Protein AF-A0A519WYL2-F1 (afdb_monomer)

Nearest PDB structures (foldseek):
  3c7o-assembly1_A  TM=7.245E-01  e=7.487E-06  Bacillus subtilis
  1ux7-assembly1_A  TM=5.506E-01  e=1.715E-03  Paenibacillus polymyxa
  7ay3-assembly1_A  TM=5.331E-01  e=1.415E-02  uncultured bacterium
  2dck-assembly1_A  TM=5.079E-01  e=1.342E-02  Bacillus sp. 41M-1
  6kjl-assembly1_A  TM=4.991E-01  e=1.842E-02  Bacillus sp. 41M-1

Foldseek 3Di:
DCVQLVCQQCWAAPPVHNDTGHHNVVDDSVRSVVVVVVVVCVVQQHPVPPPDDPDDDDDDDPDDDPPNQKDKDKDKDWDRADDVGDIDIDMDIDIDGHLKDFQVNQDDKFQWDWDDDPNQIWTFHHQFKMKTKDFFDFQAQFFWKAWDKDAWDDWWKKKWKAWADPPHDTFWIDSHDHGTTTGHHDHPRGTIIIMIMIGIPDRDDPITMITTMMGGHGD

Radius of gyration: 30.4 Å; Cα contacts (8 Å, |Δi|>4): 418; chains: 1; bounding box: 67×38×80 Å

Sequence (219 aa):
MEYIAGKVIKGSSGVWGEVPMPAHPTMKESEAKHIAEWILSLSAGGNSTPTLPAVGKITTPTETKATAPVLNIKATYTDIGGAGLKPLSDTYVANLRSSVIDARDLKDLSGFARKDNKGDISLIFPEKEGWIKLKSIDLTGIAAIGTSIQKSGDINYTFEIRIDSENGTQIGKADKVSGRIDISPVTDGKFHDVFIKVKADQPASKERHALKTLIFLSN

Structure (mmCIF, N/CA/C/O backbone):
data_AF-A0A519WYL2-F1
#
_entry.id   AF-A0A519WYL2-F1
#
loop_
_atom_site.group_PDB
_atom_site.id
_atom_site.type_symbol
_atom_site.label_atom_id
_atom_site.label_alt_id
_atom_site.label_comp_id
_atom_site.label_asym_id
_atom_site.label_entity_id
_atom_site.label_seq_id
_atom_site.pdbx_PDB_ins_code
_atom_site.Cartn_x
_atom_site.Cartn_y
_atom_site.Cartn_z
_atom_site.occupancy
_atom_site.B_iso_or_equiv
_atom_site.auth_seq_id
_atom_site.auth_comp_id
_atom_site.auth_asym_id
_atom_site.auth_atom_id
_atom_site.pdbx_PDB_model_num
ATOM 1 N N . MET A 1 1 ? 40.498 4.500 -36.453 1.00 69.88 1 MET A N 1
ATOM 2 C CA . MET A 1 1 ? 40.746 5.851 -35.904 1.00 69.88 1 MET A CA 1
ATOM 3 C C . MET A 1 1 ? 41.652 6.687 -36.800 1.00 69.88 1 MET A C 1
ATOM 5 O O . MET A 1 1 ? 41.250 7.797 -37.126 1.00 69.88 1 MET A O 1
ATOM 9 N N . GLU A 1 2 ? 42.782 6.151 -37.295 1.00 79.31 2 GLU A N 1
ATOM 10 C CA . GLU A 1 2 ? 43.654 6.829 -38.284 1.00 79.31 2 GLU A CA 1
ATOM 11 C C . GLU A 1 2 ? 42.908 7.430 -39.481 1.00 79.31 2 GLU A C 1
ATOM 13 O O . GLU A 1 2 ? 43.209 8.543 -39.897 1.00 79.31 2 GLU A O 1
ATOM 18 N N . TYR A 1 3 ? 41.943 6.697 -40.049 1.00 83.19 3 TYR A N 1
ATOM 19 C CA . TYR A 1 3 ? 41.277 7.112 -41.284 1.00 83.19 3 TYR A CA 1
ATOM 20 C C . TYR A 1 3 ? 40.489 8.420 -41.118 1.00 83.19 3 TYR A C 1
ATOM 22 O O . TYR A 1 3 ? 40.694 9.358 -41.884 1.00 83.19 3 TYR A O 1
ATOM 30 N N . ILE A 1 4 ? 39.627 8.511 -40.098 1.00 83.62 4 ILE A N 1
ATOM 31 C CA . ILE A 1 4 ? 38.801 9.705 -39.857 1.00 83.62 4 ILE A CA 1
ATOM 32 C C . ILE A 1 4 ? 39.673 10.866 -39.367 1.00 83.62 4 ILE A C 1
ATOM 34 O O . ILE A 1 4 ? 39.575 11.962 -39.910 1.00 83.62 4 ILE A O 1
ATOM 38 N N . ALA A 1 5 ? 40.589 10.619 -38.424 1.00 86.69 5 ALA A N 1
ATOM 39 C CA . ALA A 1 5 ? 41.517 11.644 -37.941 1.00 86.69 5 ALA A CA 1
ATOM 40 C C . ALA A 1 5 ? 42.385 12.212 -39.082 1.00 86.69 5 ALA A C 1
ATOM 42 O O . ALA A 1 5 ? 42.541 13.424 -39.216 1.00 86.69 5 ALA A O 1
ATOM 43 N N . GLY A 1 6 ? 42.872 11.350 -39.980 1.00 87.00 6 GLY A N 1
ATOM 44 C CA . GLY A 1 6 ? 43.617 11.759 -41.168 1.00 87.00 6 GLY A CA 1
ATOM 45 C C . GLY A 1 6 ? 42.787 12.591 -42.150 1.00 87.00 6 GLY A C 1
ATOM 46 O O . GLY A 1 6 ? 43.326 13.508 -42.768 1.00 87.00 6 GLY A O 1
ATOM 47 N N . LYS A 1 7 ? 41.480 12.319 -42.277 1.00 86.06 7 LYS A N 1
ATOM 48 C CA . LYS A 1 7 ? 40.547 13.113 -43.098 1.00 86.06 7 LYS A CA 1
ATOM 49 C C . LYS A 1 7 ? 40.237 14.481 -42.486 1.00 86.06 7 LYS A C 1
ATOM 51 O O . LYS A 1 7 ? 40.048 15.428 -43.240 1.00 86.06 7 LYS A O 1
ATOM 56 N N . VAL A 1 8 ? 40.234 14.605 -41.158 1.00 85.44 8 VAL A N 1
ATOM 57 C CA . VAL A 1 8 ? 40.109 15.900 -40.461 1.00 85.44 8 VAL A CA 1
ATOM 58 C C . VAL A 1 8 ? 41.329 16.782 -40.731 1.00 85.44 8 VAL A C 1
ATOM 60 O O . VAL A 1 8 ? 41.190 17.939 -41.116 1.00 85.44 8 VAL A O 1
ATOM 63 N N . ILE A 1 9 ? 42.534 16.219 -40.628 1.00 89.00 9 ILE A N 1
ATOM 64 C CA . ILE A 1 9 ? 43.780 16.979 -40.812 1.00 89.00 9 ILE A CA 1
ATOM 65 C C . ILE A 1 9 ? 43.994 17.359 -42.281 1.00 89.00 9 ILE A C 1
ATOM 67 O O . ILE A 1 9 ? 44.334 18.500 -42.585 1.00 89.00 9 ILE A O 1
ATOM 71 N N . LYS A 1 10 ? 43.790 16.414 -43.207 1.00 88.88 10 LYS A N 1
ATOM 72 C CA . LYS A 1 10 ? 44.073 16.610 -44.642 1.00 88.88 10 LYS A CA 1
ATOM 73 C C . LYS A 1 10 ? 42.906 17.216 -45.425 1.00 88.88 10 LYS A C 1
ATOM 75 O O . LYS A 1 10 ? 43.074 17.531 -46.600 1.00 88.88 10 LYS A O 1
ATOM 80 N N . GLY A 1 11 ? 41.746 17.376 -44.791 1.00 84.00 11 GLY A N 1
ATOM 81 C CA . GLY A 1 11 ? 40.507 17.749 -45.460 1.00 84.00 11 GLY A CA 1
ATOM 82 C C . GLY A 1 11 ? 39.923 16.590 -46.270 1.00 84.00 11 GLY A C 1
ATOM 83 O O . GLY A 1 11 ? 40.553 15.547 -46.498 1.00 84.00 11 GLY A O 1
ATOM 84 N N . SER A 1 12 ? 38.675 16.748 -46.703 1.00 82.56 12 SER A N 1
ATOM 85 C CA . SER A 1 12 ? 38.019 15.740 -47.535 1.00 82.56 12 SER A CA 1
ATOM 86 C C . SER A 1 12 ? 36.859 16.317 -48.332 1.00 82.56 12 SER A C 1
ATOM 88 O O . SER A 1 12 ? 36.145 17.192 -47.856 1.00 82.56 12 SER A O 1
ATOM 90 N N . SER A 1 13 ? 36.658 15.786 -49.534 1.00 79.81 13 SER A N 1
ATOM 91 C CA . SER A 1 13 ? 35.514 16.089 -50.393 1.00 79.81 13 SER A CA 1
ATOM 92 C C . SER A 1 13 ? 34.669 14.824 -50.558 1.00 79.81 13 SER A C 1
ATOM 94 O O . SER A 1 13 ? 35.234 13.735 -50.683 1.00 79.81 13 SER A O 1
ATOM 96 N N . GLY A 1 14 ? 33.342 14.944 -50.475 1.00 74.38 14 GLY A N 1
ATOM 97 C CA . GLY A 1 14 ? 32.387 13.840 -50.646 1.00 74.38 14 GLY A CA 1
ATOM 98 C C . GLY A 1 14 ? 32.209 12.893 -49.449 1.00 74.38 14 GLY A C 1
ATOM 99 O O . GLY A 1 14 ? 31.266 12.112 -49.440 1.00 74.38 14 GLY A O 1
ATOM 100 N N . VAL A 1 15 ? 33.070 12.954 -48.424 1.00 73.81 15 VAL A N 1
ATOM 101 C CA . VAL A 1 15 ? 32.966 12.087 -47.225 1.00 73.81 15 VAL A CA 1
ATOM 102 C C . VAL A 1 15 ? 31.959 12.629 -46.201 1.00 73.81 15 VAL A C 1
ATOM 104 O O . VAL A 1 15 ? 31.292 11.848 -45.532 1.00 73.81 15 VAL A O 1
ATOM 107 N N . TRP A 1 16 ? 31.824 13.955 -46.098 1.00 69.12 16 TRP A N 1
ATOM 108 C CA . TRP A 1 16 ? 30.925 14.634 -45.147 1.00 69.12 16 TRP A CA 1
ATOM 109 C C . TRP A 1 16 ? 29.687 15.252 -45.816 1.00 69.12 16 TRP A C 1
ATOM 111 O O . TRP A 1 16 ? 28.950 15.999 -45.179 1.00 69.12 16 TRP A O 1
ATOM 121 N N . GLY A 1 17 ? 29.468 14.956 -47.100 1.00 73.62 17 GLY A N 1
ATOM 122 C CA . GLY A 1 17 ? 28.443 15.573 -47.943 1.00 73.62 17 GLY A CA 1
ATOM 123 C C . GLY A 1 17 ? 29.038 16.279 -49.164 1.00 73.62 17 GLY A C 1
ATOM 124 O O . GLY A 1 17 ? 30.236 16.178 -49.438 1.00 73.62 17 GLY A O 1
ATOM 125 N N . GLU A 1 18 ? 28.184 16.982 -49.910 1.00 79.75 18 GLU A N 1
AT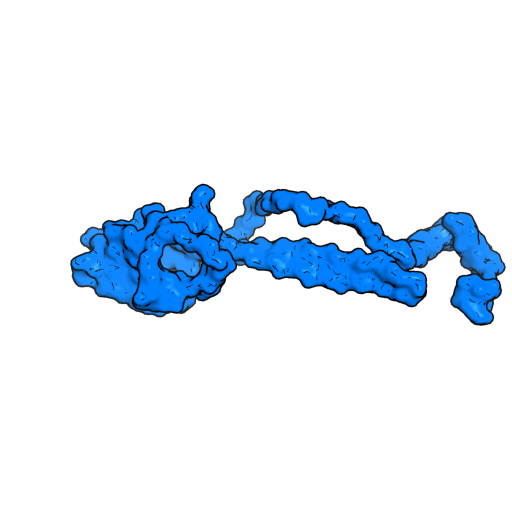OM 126 C CA . GLU A 1 18 ? 28.573 17.716 -51.126 1.00 79.75 18 GLU A CA 1
ATOM 127 C C . GLU A 1 18 ? 29.514 18.891 -50.838 1.00 79.75 18 GLU A C 1
ATOM 129 O O . GLU A 1 18 ? 30.344 19.244 -51.675 1.00 79.75 18 GLU A O 1
ATOM 134 N N . VAL A 1 19 ? 29.418 19.480 -49.643 1.00 81.00 19 VAL A N 1
ATOM 135 C CA . VAL A 1 19 ? 30.297 20.573 -49.223 1.00 81.00 19 VAL A CA 1
ATOM 136 C C . VAL A 1 19 ? 31.624 19.987 -48.723 1.00 81.00 19 VAL A C 1
ATOM 138 O O . VAL A 1 19 ? 31.627 19.232 -47.747 1.00 81.00 19 VAL A O 1
ATOM 141 N N . PRO A 1 20 ? 32.766 20.314 -49.356 1.00 85.25 20 PRO A N 1
ATOM 142 C CA . PRO A 1 20 ? 34.061 19.801 -48.934 1.00 85.25 20 PRO A CA 1
ATOM 143 C C . PRO A 1 20 ? 34.480 20.399 -47.588 1.00 85.25 20 PRO A C 1
ATOM 145 O O . PRO A 1 20 ? 34.348 21.600 -47.353 1.00 85.25 20 PRO A O 1
ATOM 148 N N . MET A 1 21 ? 35.046 19.560 -46.722 1.00 84.25 21 MET A N 1
ATOM 149 C CA . MET A 1 21 ? 35.654 19.987 -45.465 1.00 84.25 21 MET A CA 1
ATOM 150 C C . MET A 1 21 ? 37.108 20.431 -45.722 1.00 84.25 21 MET A C 1
ATOM 152 O O . MET A 1 21 ? 37.900 19.610 -46.209 1.00 84.25 21 MET A O 1
ATOM 156 N N . PRO A 1 22 ? 37.483 21.686 -45.401 1.00 86.19 22 PRO A N 1
ATOM 157 C CA . PRO A 1 22 ? 38.854 22.177 -45.534 1.00 86.19 22 PRO A CA 1
ATOM 158 C C . PRO A 1 22 ? 39.858 21.393 -44.679 1.00 86.19 22 PRO A C 1
ATOM 160 O O . PRO A 1 22 ? 39.501 20.761 -43.687 1.00 86.19 22 PRO A O 1
ATOM 163 N N . ALA A 1 23 ? 41.133 21.445 -45.061 1.00 89.25 23 ALA A N 1
ATOM 164 C CA . ALA A 1 23 ? 42.209 20.841 -44.283 1.00 89.25 23 ALA A CA 1
ATOM 165 C C . ALA A 1 23 ? 42.497 21.643 -43.004 1.00 89.25 23 ALA A C 1
ATOM 167 O O . ALA A 1 23 ? 42.555 22.873 -43.036 1.00 89.25 23 ALA A O 1
ATOM 168 N N . HIS A 1 24 ? 42.766 20.936 -41.904 1.00 86.75 24 HIS A N 1
ATOM 169 C CA . HIS A 1 24 ? 43.182 21.505 -40.621 1.00 86.75 24 HIS A CA 1
ATOM 170 C C . HIS A 1 24 ? 44.632 21.096 -40.285 1.00 86.75 24 HIS A C 1
ATOM 172 O O . HIS A 1 24 ? 44.856 20.304 -39.369 1.00 86.75 24 HIS A O 1
ATOM 178 N N . PRO A 1 25 ? 45.646 21.619 -41.006 1.00 85.19 25 PRO A N 1
ATOM 179 C CA . PRO A 1 25 ? 47.037 21.174 -40.873 1.00 85.19 25 PRO A CA 1
ATOM 180 C C . PRO A 1 25 ? 47.701 21.581 -39.549 1.00 85.19 25 PRO A C 1
ATOM 182 O O . PRO A 1 25 ? 48.739 21.034 -39.194 1.00 85.19 25 PRO A O 1
ATOM 185 N N . THR A 1 26 ? 47.127 22.546 -38.824 1.00 88.81 26 THR A N 1
ATOM 186 C CA . THR A 1 26 ? 47.634 23.026 -37.528 1.00 88.81 26 THR A CA 1
ATOM 187 C C . THR A 1 26 ? 47.131 22.206 -36.338 1.00 88.81 26 THR A C 1
ATOM 189 O O . THR A 1 26 ? 47.608 22.409 -35.223 1.00 88.81 26 THR A O 1
ATOM 192 N N . MET A 1 27 ? 46.180 21.291 -36.554 1.00 86.50 27 MET A N 1
ATOM 193 C CA . MET A 1 27 ? 45.620 20.439 -35.506 1.00 86.50 27 MET A CA 1
ATOM 194 C C . MET A 1 27 ? 46.539 19.248 -35.233 1.00 86.50 27 MET A C 1
ATOM 196 O O . MET A 1 27 ? 47.032 18.603 -36.162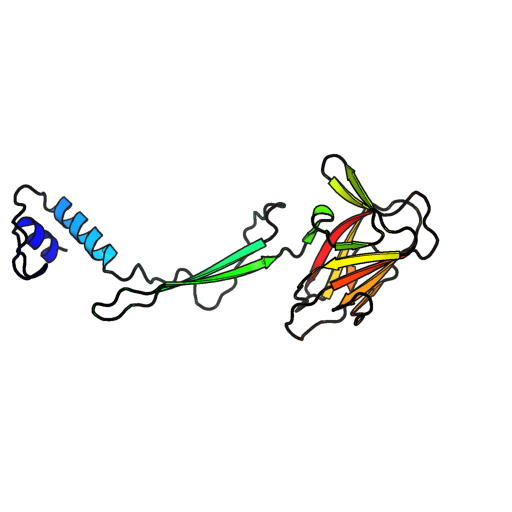 1.00 86.50 27 MET A O 1
ATOM 200 N N . LYS A 1 28 ? 46.751 18.922 -33.955 1.00 91.38 28 LYS A N 1
ATOM 201 C CA . LYS A 1 28 ? 47.554 17.753 -33.587 1.00 91.38 28 LYS A CA 1
ATOM 202 C C . LYS A 1 28 ? 46.776 16.471 -33.856 1.00 91.38 28 LYS A C 1
ATOM 204 O O . LYS A 1 28 ? 45.561 16.404 -33.683 1.00 91.38 28 LYS A O 1
ATOM 209 N N . GLU A 1 29 ? 47.495 15.409 -34.200 1.00 87.25 29 GLU A N 1
ATOM 210 C CA . GLU A 1 29 ? 46.881 14.112 -34.493 1.00 87.25 29 GLU A CA 1
ATOM 211 C C . GLU A 1 29 ? 46.076 13.546 -33.314 1.00 87.25 29 GLU A C 1
ATOM 213 O O . GLU A 1 29 ? 45.007 12.972 -33.509 1.00 87.25 29 GLU A O 1
ATOM 218 N N . SER A 1 30 ? 46.544 13.763 -32.083 1.00 88.12 30 SER A N 1
ATOM 219 C CA . SER A 1 30 ? 45.836 13.358 -30.865 1.00 88.12 30 SER A CA 1
ATOM 220 C C . SER A 1 30 ? 44.503 14.088 -30.671 1.00 88.12 30 SER A C 1
ATOM 222 O O . SER A 1 30 ? 43.543 13.494 -30.190 1.00 88.12 30 SER A O 1
ATOM 224 N N . GLU A 1 31 ? 44.412 15.359 -31.062 1.00 86.69 31 GLU A N 1
ATOM 225 C CA . GLU A 1 31 ? 43.179 16.152 -30.984 1.00 86.69 31 GLU A CA 1
ATOM 226 C C . GLU A 1 31 ? 42.181 15.699 -32.054 1.00 86.69 31 GLU A C 1
ATOM 228 O O . GLU A 1 31 ? 41.010 15.467 -31.756 1.00 86.69 31 GLU A O 1
ATOM 233 N N . ALA A 1 32 ? 42.660 15.467 -33.281 1.00 88.56 32 ALA A N 1
ATOM 234 C CA . ALA A 1 32 ? 41.844 14.920 -34.362 1.00 88.56 32 ALA A CA 1
ATOM 235 C C . ALA A 1 32 ? 41.318 13.509 -34.035 1.00 88.56 32 ALA A C 1
ATOM 237 O O . ALA A 1 32 ? 40.178 13.181 -34.369 1.00 88.56 32 ALA A O 1
ATOM 238 N N . LYS A 1 33 ? 42.123 12.682 -33.349 1.00 87.94 33 LYS A N 1
ATOM 239 C CA . LYS A 1 33 ? 41.700 11.372 -32.836 1.00 87.94 33 LYS A CA 1
ATOM 240 C C . LYS A 1 33 ? 40.590 11.515 -31.790 1.00 87.94 33 LYS A C 1
ATOM 242 O O . LYS A 1 33 ? 39.556 10.889 -31.981 1.00 87.94 33 LYS A O 1
ATOM 247 N N . HIS A 1 34 ? 40.721 12.393 -30.792 1.00 85.62 34 HIS A N 1
ATOM 248 C CA . HIS A 1 34 ? 39.651 12.629 -29.807 1.00 85.62 34 HIS A CA 1
ATOM 249 C C . HIS A 1 34 ? 38.339 13.114 -30.437 1.00 85.62 34 HIS A C 1
ATOM 251 O O . HIS A 1 34 ? 37.261 12.665 -30.053 1.00 85.62 34 HIS A O 1
ATOM 257 N N . ILE A 1 35 ? 38.408 14.007 -31.427 1.00 83.44 35 ILE A N 1
ATOM 258 C CA . ILE A 1 35 ? 37.212 14.465 -32.148 1.00 83.44 35 ILE A CA 1
ATOM 259 C C . ILE A 1 35 ? 36.580 13.301 -32.915 1.00 83.44 35 ILE A C 1
ATOM 261 O O . ILE A 1 35 ? 35.365 13.123 -32.866 1.00 83.44 35 ILE A O 1
ATOM 265 N N . ALA A 1 36 ? 37.387 12.473 -33.583 1.00 84.12 36 ALA A N 1
ATOM 266 C CA . ALA A 1 36 ? 36.892 11.283 -34.267 1.00 84.12 36 ALA A CA 1
ATOM 267 C C . ALA A 1 36 ? 36.273 10.266 -33.290 1.00 84.12 36 ALA A C 1
ATOM 269 O O . ALA A 1 36 ? 35.259 9.664 -33.625 1.00 84.12 36 ALA A O 1
ATOM 270 N N . GLU A 1 37 ? 36.837 10.095 -32.091 1.00 81.75 37 GLU A N 1
ATOM 271 C CA . GLU A 1 37 ? 36.278 9.240 -31.031 1.00 81.75 37 GLU A CA 1
ATOM 272 C C . GLU A 1 37 ? 34.937 9.766 -30.540 1.00 81.75 37 GLU A C 1
ATOM 274 O O . GLU A 1 37 ? 33.989 8.998 -30.412 1.00 81.75 37 GLU A O 1
ATOM 279 N N . TRP A 1 38 ? 34.835 11.075 -30.317 1.00 78.62 38 TRP A N 1
ATOM 280 C CA . TRP A 1 38 ? 33.588 11.711 -29.918 1.00 78.62 38 TRP A CA 1
ATOM 281 C C . TRP A 1 38 ? 32.518 11.604 -31.012 1.00 78.62 38 TRP A C 1
ATOM 283 O O . TRP A 1 38 ? 31.406 11.179 -30.735 1.00 78.62 38 TRP A O 1
ATOM 293 N N . ILE A 1 39 ? 32.845 11.887 -32.276 1.00 75.38 39 ILE A N 1
ATOM 294 C CA . ILE A 1 39 ? 31.896 11.733 -33.394 1.00 75.38 39 ILE A CA 1
ATOM 295 C C . ILE A 1 39 ? 31.447 10.273 -33.529 1.00 75.38 39 ILE A C 1
ATOM 297 O O . ILE A 1 39 ? 30.260 9.996 -33.714 1.00 75.38 39 ILE A O 1
ATOM 301 N N . LEU A 1 40 ? 32.379 9.325 -33.407 1.00 72.62 40 LEU A N 1
ATOM 302 C CA . LEU A 1 40 ? 32.047 7.908 -33.456 1.00 72.62 40 LEU A CA 1
ATOM 303 C C . LEU A 1 40 ? 31.207 7.478 -32.256 1.00 72.62 40 LEU A C 1
ATOM 305 O O . LEU A 1 40 ? 30.317 6.663 -32.456 1.00 72.62 40 LEU A O 1
ATOM 309 N N . SER A 1 41 ? 31.403 8.044 -31.063 1.00 66.88 41 SER A N 1
ATOM 310 C CA . SER A 1 41 ? 30.565 7.751 -29.892 1.00 66.88 41 SER A CA 1
ATOM 311 C C . SER A 1 41 ? 29.143 8.307 -30.010 1.00 66.88 41 SER A C 1
ATOM 313 O O . SER A 1 41 ? 28.231 7.759 -29.399 1.00 66.88 41 SER A O 1
ATOM 315 N N . LEU A 1 42 ? 28.930 9.334 -30.841 1.00 66.00 42 LEU A N 1
ATOM 316 C CA . LEU A 1 42 ? 27.591 9.809 -31.209 1.00 66.00 42 LEU A CA 1
ATOM 317 C C . LEU A 1 42 ? 26.885 8.876 -32.209 1.00 66.00 42 LEU A C 1
ATOM 319 O O . LEU A 1 42 ? 25.659 8.804 -32.210 1.00 66.00 42 LEU A O 1
ATOM 323 N N . SER A 1 43 ? 27.646 8.208 -33.086 1.00 58.81 43 SER A N 1
ATOM 324 C CA . SER A 1 43 ? 27.120 7.326 -34.147 1.00 58.81 43 SER A CA 1
ATOM 325 C C . SER A 1 43 ? 27.057 5.848 -33.763 1.00 58.81 43 SER A C 1
ATOM 327 O O . SER A 1 43 ? 26.224 5.106 -34.280 1.00 58.81 43 SER A O 1
ATOM 329 N N . ALA A 1 44 ? 27.936 5.410 -32.863 1.00 53.59 44 ALA A N 1
ATOM 330 C CA . ALA A 1 44 ? 27.859 4.107 -32.245 1.00 53.59 44 ALA A CA 1
ATOM 331 C C . ALA A 1 44 ? 26.603 4.142 -31.384 1.00 53.59 44 ALA A C 1
ATOM 333 O O . ALA A 1 44 ? 26.602 4.784 -30.335 1.00 53.59 44 ALA A O 1
ATOM 334 N N . GLY A 1 45 ? 25.530 3.508 -31.877 1.00 53.97 45 GLY A N 1
ATOM 335 C CA . GLY A 1 45 ? 24.308 3.253 -31.122 1.00 53.97 45 GLY A CA 1
ATOM 336 C C . GLY A 1 45 ? 24.705 2.898 -29.698 1.00 53.97 45 GLY A C 1
ATOM 337 O O . GLY A 1 45 ? 25.436 1.928 -29.485 1.00 53.97 45 GLY A O 1
ATOM 338 N N . GLY A 1 46 ? 24.379 3.817 -28.784 1.00 52.75 46 GLY A N 1
ATOM 339 C CA . GLY A 1 46 ? 25.104 3.980 -27.531 1.00 52.75 46 GLY A CA 1
ATOM 340 C C . GLY A 1 46 ? 25.293 2.648 -26.838 1.00 52.75 46 GLY A C 1
ATOM 341 O O . GLY A 1 46 ? 24.307 1.935 -26.695 1.00 52.75 46 GLY A O 1
ATOM 342 N N . ASN A 1 47 ? 26.545 2.327 -26.481 1.00 52.66 47 ASN A N 1
ATOM 343 C CA . ASN A 1 47 ? 26.960 1.216 -25.618 1.00 52.66 47 ASN A CA 1
ATOM 344 C C . ASN A 1 47 ? 25.792 0.302 -25.230 1.00 52.66 47 ASN A C 1
ATOM 346 O O . ASN A 1 47 ? 25.273 0.388 -24.118 1.00 52.66 47 ASN A O 1
ATOM 350 N N . SER A 1 48 ? 25.344 -0.545 -26.162 1.00 55.72 48 SER A N 1
ATOM 351 C CA . SER A 1 48 ? 24.172 -1.407 -25.962 1.00 55.72 48 SER A CA 1
ATOM 352 C C . SER A 1 48 ? 24.532 -2.629 -25.124 1.00 55.72 48 SER A C 1
ATOM 354 O O . SER A 1 48 ? 23.936 -3.691 -25.267 1.00 55.72 48 SER A O 1
ATOM 356 N N . THR A 1 49 ? 25.552 -2.496 -24.276 1.00 60.31 49 THR A N 1
ATOM 357 C CA . THR A 1 49 ? 25.885 -3.478 -23.262 1.00 60.31 49 THR A CA 1
ATOM 358 C C . THR A 1 49 ? 24.726 -3.468 -22.275 1.00 60.31 49 THR A C 1
ATOM 360 O O . THR A 1 49 ? 24.529 -2.453 -21.598 1.00 60.31 49 THR A O 1
ATOM 363 N N . PRO A 1 50 ? 23.928 -4.547 -22.193 1.00 63.47 50 PRO A N 1
ATOM 364 C CA . PRO A 1 50 ? 22.829 -4.603 -21.246 1.00 63.47 50 PRO A CA 1
ATOM 365 C C . PRO A 1 50 ? 23.391 -4.377 -19.844 1.00 63.47 50 PRO A C 1
ATOM 367 O O . PRO A 1 50 ? 24.295 -5.092 -19.411 1.00 63.47 50 PRO A O 1
ATOM 370 N N . THR A 1 51 ? 22.889 -3.363 -19.140 1.00 72.69 51 THR A N 1
ATOM 371 C CA . THR A 1 51 ? 23.325 -3.077 -17.764 1.00 72.69 51 THR A CA 1
ATOM 372 C C . THR A 1 51 ? 22.858 -4.163 -16.799 1.00 72.69 51 THR A C 1
ATOM 374 O O . THR A 1 51 ? 23.502 -4.399 -15.779 1.00 72.69 51 THR A O 1
ATOM 377 N N . LEU A 1 52 ? 21.757 -4.841 -17.138 1.00 74.06 52 LEU A N 1
ATOM 378 C CA . LEU A 1 52 ? 21.185 -5.977 -16.426 1.00 74.06 52 LEU A CA 1
ATOM 379 C C . LEU A 1 52 ? 20.597 -6.995 -17.426 1.00 74.06 52 LEU A C 1
ATOM 381 O O . LEU A 1 52 ? 20.183 -6.605 -18.522 1.00 74.06 52 LEU A O 1
ATOM 385 N N . PRO A 1 53 ? 20.541 -8.293 -17.069 1.00 78.94 53 PRO A N 1
ATOM 386 C CA . PRO A 1 53 ? 19.844 -9.303 -17.863 1.00 78.94 53 PRO A CA 1
ATOM 387 C C . PRO A 1 53 ? 18.330 -9.041 -17.907 1.00 78.94 53 PRO A C 1
ATOM 389 O O . PRO A 1 53 ? 17.764 -8.454 -16.987 1.00 78.94 53 PRO A O 1
ATOM 392 N N . ALA A 1 54 ? 17.659 -9.540 -18.952 1.00 74.31 54 ALA A N 1
ATOM 393 C CA . ALA A 1 54 ? 16.211 -9.377 -19.142 1.00 74.31 54 ALA A CA 1
ATOM 394 C C . ALA A 1 54 ? 15.358 -10.033 -18.036 1.00 74.31 54 ALA A C 1
ATOM 396 O O . ALA A 1 54 ? 14.222 -9.627 -17.804 1.00 74.31 54 ALA A O 1
ATOM 397 N N . VAL A 1 55 ? 15.907 -11.039 -17.349 1.00 77.44 55 VAL A N 1
ATOM 398 C CA . VAL A 1 55 ? 15.297 -11.696 -16.189 1.00 77.44 55 VAL A CA 1
ATOM 399 C C . VAL A 1 55 ? 16.319 -11.713 -15.062 1.00 77.44 55 VAL A C 1
ATOM 401 O O . VAL A 1 55 ? 17.473 -12.093 -15.262 1.00 77.44 55 VAL A O 1
ATOM 404 N N . GLY A 1 56 ? 15.897 -11.317 -13.866 1.00 77.31 56 GLY A N 1
ATOM 405 C CA . GLY A 1 56 ? 16.760 -11.289 -12.696 1.00 77.31 56 GLY A CA 1
ATOM 406 C C . GLY A 1 56 ? 16.004 -10.917 -11.428 1.00 77.31 56 GLY A C 1
ATOM 407 O O . GLY A 1 56 ? 14.811 -10.619 -11.454 1.00 77.31 56 GLY A O 1
ATOM 408 N N . LYS A 1 57 ? 16.716 -10.936 -10.302 1.00 76.81 57 LYS A N 1
ATOM 409 C CA . LYS A 1 57 ? 16.204 -10.503 -9.002 1.00 76.81 57 LYS A CA 1
ATOM 410 C C . LYS A 1 57 ? 16.835 -9.161 -8.652 1.00 76.81 57 LYS A C 1
ATOM 412 O O . LYS A 1 57 ? 18.057 -9.048 -8.632 1.00 76.81 57 LYS A O 1
ATOM 417 N N . ILE A 1 58 ? 16.011 -8.163 -8.352 1.00 73.50 58 ILE A N 1
ATOM 418 C CA . ILE A 1 58 ? 16.477 -6.868 -7.852 1.00 73.50 58 ILE A CA 1
ATOM 419 C C . ILE A 1 58 ? 16.471 -6.939 -6.326 1.00 73.50 58 ILE A C 1
ATOM 421 O O . ILE A 1 58 ? 15.428 -7.155 -5.711 1.00 73.50 58 ILE A O 1
ATOM 425 N N . THR A 1 59 ? 17.639 -6.794 -5.706 1.00 68.44 59 THR A N 1
ATOM 426 C CA . THR A 1 59 ? 17.752 -6.632 -4.254 1.00 68.44 59 THR A CA 1
ATOM 427 C C . THR A 1 59 ? 17.549 -5.166 -3.902 1.00 68.44 59 THR A C 1
ATOM 429 O O . THR A 1 59 ? 18.194 -4.293 -4.483 1.00 68.44 59 THR A O 1
ATOM 432 N N . THR A 1 60 ? 16.657 -4.883 -2.956 1.00 65.38 60 THR A N 1
ATOM 433 C CA . THR A 1 60 ? 16.425 -3.521 -2.469 1.00 65.38 60 THR A CA 1
ATOM 434 C C . THR A 1 60 ? 17.690 -2.970 -1.797 1.00 65.38 60 THR A C 1
ATOM 436 O O . THR A 1 60 ? 18.341 -3.718 -1.062 1.00 65.38 60 THR A O 1
ATOM 439 N N . PRO A 1 61 ? 18.048 -1.690 -1.999 1.00 67.38 61 PRO A N 1
ATOM 440 C CA . PRO A 1 61 ? 19.160 -1.071 -1.281 1.00 67.38 61 PRO A CA 1
ATOM 441 C C . PRO A 1 61 ? 18.933 -1.122 0.236 1.00 67.38 61 PRO A C 1
ATOM 443 O O . PRO A 1 61 ? 17.815 -0.899 0.695 1.00 67.38 61 PRO A O 1
ATOM 446 N N . THR A 1 62 ? 19.986 -1.374 1.017 1.00 59.19 62 THR A N 1
ATOM 447 C CA . THR A 1 62 ? 19.925 -1.427 2.493 1.00 59.19 62 THR A CA 1
ATOM 448 C C . THR A 1 62 ? 19.507 -0.086 3.114 1.00 59.19 62 THR A C 1
ATOM 450 O O . THR A 1 62 ? 18.919 -0.053 4.191 1.00 59.19 62 THR A O 1
ATOM 453 N N . GLU A 1 63 ? 19.764 1.030 2.424 1.00 56.56 63 GLU A N 1
ATOM 454 C CA . GLU A 1 63 ? 19.355 2.373 2.842 1.00 56.56 63 GLU A CA 1
ATOM 455 C C . GLU A 1 63 ? 17.971 2.742 2.294 1.00 56.56 63 GLU A C 1
ATOM 457 O O . GLU A 1 63 ? 17.817 3.568 1.391 1.00 56.56 63 GLU A O 1
ATOM 462 N N . THR A 1 64 ? 16.922 2.153 2.858 1.00 54.41 64 THR A N 1
ATOM 463 C CA . THR A 1 64 ? 15.575 2.705 2.695 1.00 54.41 64 THR A CA 1
ATOM 464 C C . THR A 1 64 ? 15.430 3.895 3.635 1.00 54.41 64 THR A C 1
ATOM 466 O O . THR A 1 64 ? 15.300 3.728 4.849 1.00 54.41 64 THR A O 1
ATOM 469 N N . LYS A 1 65 ? 15.450 5.120 3.096 1.00 56.06 65 LYS A N 1
ATOM 470 C CA . LYS A 1 65 ? 15.025 6.292 3.873 1.00 56.06 65 LYS A CA 1
ATOM 471 C C . LYS A 1 65 ? 13.588 6.042 4.327 1.00 56.06 65 LYS A C 1
ATOM 473 O O . LYS A 1 65 ? 12.729 5.797 3.486 1.00 56.06 65 LYS A O 1
ATOM 478 N N . ALA A 1 66 ? 13.312 6.169 5.625 1.00 53.22 66 ALA A N 1
ATOM 479 C CA . ALA A 1 66 ? 11.955 6.049 6.174 1.00 53.22 66 ALA A CA 1
ATOM 480 C C . ALA A 1 66 ? 10.945 7.005 5.497 1.00 53.22 66 ALA A C 1
ATOM 482 O O . ALA A 1 66 ? 9.742 6.791 5.553 1.00 53.22 66 ALA A O 1
ATOM 483 N N . THR A 1 67 ? 11.445 8.049 4.828 1.00 53.44 67 THR A N 1
ATOM 484 C CA . THR A 1 67 ? 10.681 9.053 4.081 1.00 53.44 67 THR A CA 1
ATOM 485 C C . THR A 1 67 ? 10.520 8.759 2.583 1.00 53.44 67 THR A C 1
ATOM 487 O O . THR A 1 67 ? 9.900 9.558 1.885 1.00 53.44 67 THR A O 1
ATOM 490 N N . ALA A 1 68 ? 11.064 7.651 2.063 1.00 61.88 68 ALA A N 1
ATOM 491 C CA . ALA A 1 68 ? 10.965 7.251 0.656 1.00 61.88 68 ALA A CA 1
ATOM 492 C C . ALA A 1 68 ? 10.144 5.951 0.522 1.00 61.88 68 ALA A C 1
ATOM 494 O O . ALA A 1 68 ? 10.716 4.868 0.405 1.00 61.88 68 ALA A O 1
ATOM 495 N N . PRO A 1 69 ? 8.800 6.032 0.532 1.00 66.12 69 PRO A N 1
ATOM 496 C CA . PRO A 1 69 ? 7.927 4.860 0.584 1.00 66.12 69 PRO A CA 1
ATOM 497 C C . PRO A 1 69 ? 7.794 4.132 -0.759 1.00 66.12 69 PRO A C 1
ATOM 499 O O . PRO A 1 69 ? 6.990 3.210 -0.853 1.00 66.12 69 PRO A O 1
ATOM 502 N N . VAL A 1 70 ? 8.503 4.553 -1.814 1.00 77.69 70 VAL A N 1
ATOM 503 C CA . VAL A 1 70 ? 8.372 3.977 -3.159 1.00 77.69 70 VAL A CA 1
ATOM 504 C C . VAL A 1 70 ? 9.743 3.699 -3.763 1.00 77.69 70 VAL A C 1
ATOM 506 O O . VAL A 1 70 ? 10.564 4.605 -3.904 1.00 77.69 70 VAL A O 1
ATOM 509 N N . LEU A 1 71 ? 9.971 2.447 -4.155 1.00 78.56 71 LEU A N 1
AT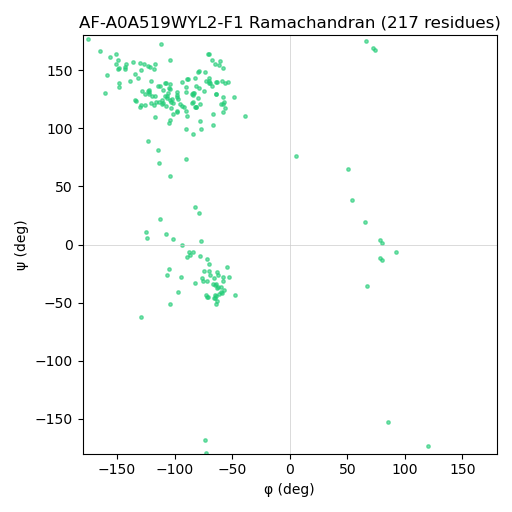OM 510 C CA . LEU A 1 71 ? 11.104 2.027 -4.966 1.00 78.56 71 LEU A CA 1
ATOM 511 C C . LEU A 1 71 ? 10.692 2.036 -6.440 1.00 78.56 71 LEU A C 1
ATOM 513 O O . LEU A 1 71 ? 9.795 1.301 -6.845 1.00 78.56 71 LEU A O 1
ATOM 517 N N . ASN A 1 72 ? 11.373 2.842 -7.247 1.00 83.62 72 ASN A N 1
ATOM 518 C CA . ASN A 1 72 ? 11.124 2.913 -8.683 1.00 83.62 72 ASN A CA 1
ATOM 519 C C . ASN A 1 72 ? 12.096 1.989 -9.417 1.00 83.62 72 ASN A C 1
ATOM 521 O O . ASN A 1 72 ? 13.311 2.173 -9.339 1.00 83.62 72 ASN A O 1
ATOM 525 N N . ILE A 1 73 ? 11.565 1.022 -10.156 1.00 82.69 73 ILE A N 1
ATOM 526 C CA . ILE A 1 73 ? 12.328 0.183 -11.077 1.00 82.69 73 ILE A CA 1
ATOM 527 C C . ILE A 1 73 ? 12.160 0.777 -12.469 1.00 82.69 73 ILE A C 1
ATOM 529 O O . ILE A 1 73 ? 11.057 0.801 -13.007 1.00 82.69 73 ILE A O 1
ATOM 533 N N . LYS A 1 74 ? 13.256 1.267 -13.049 1.00 84.38 74 LYS A N 1
ATOM 534 C CA . LYS A 1 74 ? 13.278 1.877 -14.381 1.00 84.38 74 LYS A CA 1
ATOM 535 C C . LYS A 1 74 ? 13.979 0.948 -15.367 1.00 84.38 74 LYS A C 1
ATOM 537 O O . LYS A 1 74 ? 15.114 0.550 -15.121 1.00 84.38 74 LYS A O 1
ATOM 542 N N . ALA A 1 75 ? 13.326 0.663 -16.487 1.00 83.88 75 ALA A N 1
ATOM 543 C CA . ALA A 1 75 ? 13.902 -0.045 -17.621 1.00 83.88 75 ALA A CA 1
ATOM 544 C C . ALA A 1 75 ? 13.855 0.866 -18.851 1.00 83.88 75 ALA A C 1
ATOM 546 O O . ALA A 1 75 ? 12.802 1.408 -19.177 1.00 83.88 75 ALA A O 1
ATOM 547 N N . THR A 1 76 ? 14.991 1.041 -19.522 1.00 83.75 76 THR A N 1
ATOM 548 C CA . THR A 1 76 ? 15.078 1.773 -20.790 1.00 83.75 76 THR A CA 1
ATOM 549 C C . THR A 1 76 ? 15.544 0.806 -21.865 1.00 83.75 76 THR A C 1
ATOM 551 O O . THR A 1 76 ? 16.554 0.127 -21.686 1.00 83.75 76 THR A O 1
ATOM 554 N N . TYR A 1 77 ? 14.806 0.749 -22.968 1.00 82.31 77 TYR A N 1
ATOM 555 C CA . TYR A 1 77 ? 15.189 0.014 -24.164 1.00 82.31 77 TYR A CA 1
ATOM 556 C C . TYR A 1 77 ? 15.513 1.016 -25.261 1.00 82.31 77 TYR A C 1
ATOM 558 O O . TYR A 1 77 ? 14.747 1.950 -25.471 1.00 82.31 77 TYR A O 1
ATOM 566 N N . THR A 1 78 ? 16.632 0.811 -25.947 1.00 80.56 78 THR A N 1
ATOM 567 C CA . THR A 1 78 ? 17.013 1.575 -27.134 1.00 80.56 78 THR A CA 1
ATOM 568 C C . THR A 1 78 ? 17.155 0.586 -28.274 1.00 80.56 78 THR A C 1
ATOM 570 O O . THR A 1 78 ? 17.923 -0.372 -28.155 1.00 80.56 78 THR A O 1
ATOM 573 N N . ASP A 1 79 ? 16.398 0.783 -29.349 1.00 78.38 79 ASP A N 1
ATOM 574 C CA . ASP A 1 79 ? 16.570 -0.022 -30.551 1.00 78.38 79 ASP A CA 1
ATOM 575 C C . ASP A 1 79 ? 17.897 0.316 -31.249 1.00 78.38 79 ASP A C 1
ATOM 577 O O . ASP A 1 79 ? 18.559 1.311 -30.961 1.00 78.38 79 ASP A O 1
ATOM 581 N N . ILE A 1 80 ? 18.334 -0.553 -32.156 1.00 68.38 80 ILE A N 1
ATOM 582 C CA . ILE A 1 80 ? 19.618 -0.383 -32.852 1.00 68.38 80 ILE A CA 1
ATOM 583 C C . ILE A 1 80 ? 19.509 0.677 -33.974 1.00 68.38 80 ILE A C 1
ATOM 585 O O . ILE A 1 80 ? 20.523 1.120 -34.512 1.00 68.38 80 ILE A O 1
ATOM 589 N N . GLY A 1 81 ? 18.296 1.136 -34.308 1.00 70.44 81 GLY A N 1
ATOM 590 C CA . GLY A 1 81 ? 18.023 1.921 -35.509 1.00 70.44 81 GLY A CA 1
ATOM 591 C C . GLY A 1 81 ? 18.226 1.129 -36.812 1.00 70.44 81 GLY A C 1
ATOM 592 O O . GLY A 1 81 ? 18.652 -0.027 -36.826 1.00 70.44 81 GLY A O 1
ATOM 593 N N . GLY A 1 82 ? 17.896 1.759 -37.940 1.00 72.44 82 GLY A N 1
ATOM 594 C CA . GLY A 1 82 ? 18.174 1.264 -39.296 1.00 72.44 82 GLY A CA 1
ATOM 595 C C . GLY A 1 82 ? 19.216 2.130 -40.009 1.00 72.44 82 GLY A C 1
ATOM 596 O O . GLY A 1 82 ? 19.594 3.188 -39.513 1.00 72.44 82 GLY A O 1
ATOM 597 N N . ALA A 1 83 ? 19.681 1.723 -41.195 1.00 65.88 83 ALA A N 1
ATOM 598 C CA . ALA A 1 83 ? 20.642 2.517 -41.968 1.00 65.88 83 ALA A CA 1
ATOM 599 C C . ALA A 1 83 ? 20.085 3.927 -42.266 1.00 65.88 83 ALA A C 1
ATOM 601 O O . ALA A 1 83 ? 19.096 4.071 -42.980 1.00 65.88 83 ALA A O 1
ATOM 602 N N . GLY A 1 84 ? 20.709 4.963 -41.694 1.00 68.56 84 GLY A N 1
ATOM 603 C CA . GLY A 1 84 ? 20.257 6.358 -41.803 1.00 68.56 84 GLY A CA 1
ATOM 604 C C . GLY A 1 84 ? 19.108 6.752 -40.862 1.00 68.56 84 GLY A C 1
ATOM 605 O O . GLY A 1 84 ? 18.673 7.902 -40.892 1.00 68.56 84 GLY A O 1
ATOM 606 N N . LEU A 1 85 ? 18.635 5.839 -40.010 1.00 70.12 85 LEU A N 1
ATOM 607 C CA . LEU A 1 85 ? 17.590 6.088 -39.018 1.00 70.12 85 LEU A CA 1
ATOM 608 C C . LEU A 1 85 ? 18.204 6.198 -37.621 1.00 70.12 85 LEU A C 1
ATOM 610 O O . LEU A 1 85 ? 19.044 5.390 -37.228 1.00 70.12 85 LEU A O 1
ATOM 614 N N . LYS A 1 86 ? 17.774 7.209 -36.862 1.00 69.81 86 LYS A N 1
ATOM 615 C CA . LYS A 1 86 ? 18.206 7.392 -35.473 1.00 69.81 86 LYS A CA 1
ATOM 616 C C . LYS A 1 86 ? 17.601 6.293 -34.584 1.00 69.81 86 LYS A C 1
ATOM 618 O O . LYS A 1 86 ? 16.421 5.997 -34.769 1.00 69.81 86 LYS A O 1
ATOM 623 N N . PRO A 1 87 ? 18.362 5.754 -33.616 1.00 75.75 87 PRO A N 1
ATOM 624 C CA . PRO A 1 87 ? 17.834 4.878 -32.577 1.00 75.75 87 PRO A CA 1
ATOM 625 C C . PRO A 1 87 ? 16.650 5.499 -3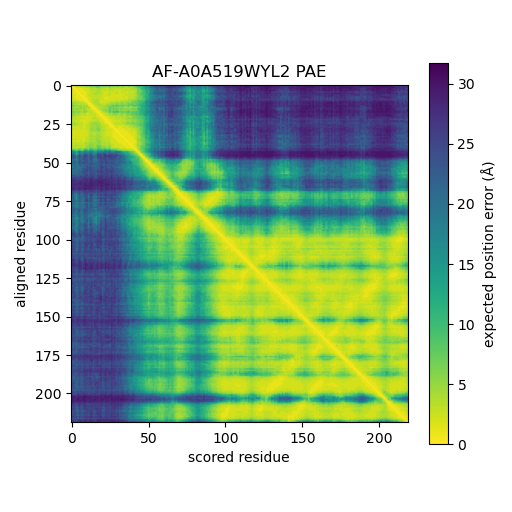1.831 1.00 75.75 87 PRO A C 1
ATOM 627 O O . PRO A 1 87 ? 16.679 6.694 -31.513 1.00 75.75 87 PRO A O 1
ATOM 630 N N . LEU A 1 88 ? 15.639 4.691 -31.519 1.00 77.75 88 LEU A N 1
ATOM 631 C CA . LEU A 1 88 ? 14.519 5.075 -30.666 1.00 77.75 88 LEU A CA 1
ATOM 632 C C . LEU A 1 88 ? 14.677 4.449 -29.282 1.00 77.75 88 LEU A C 1
ATOM 634 O O . LEU A 1 88 ? 14.951 3.256 -29.154 1.00 77.75 88 LEU A O 1
ATOM 638 N N . SER A 1 89 ? 14.465 5.255 -28.243 1.00 82.94 89 SER A N 1
ATOM 639 C CA . SER A 1 89 ? 14.448 4.788 -26.860 1.00 82.94 89 SER A CA 1
ATOM 640 C C . SER A 1 89 ? 13.056 4.908 -26.262 1.00 82.94 89 SER A C 1
ATOM 642 O O . SER A 1 89 ? 12.425 5.957 -26.384 1.00 82.94 89 SER A O 1
ATOM 644 N N . ASP A 1 90 ? 12.625 3.877 -25.543 1.00 86.19 90 ASP A N 1
ATOM 645 C CA . ASP A 1 90 ? 11.449 3.925 -24.678 1.00 86.19 90 ASP A CA 1
ATOM 646 C C . ASP A 1 90 ? 11.825 3.550 -23.241 1.00 86.19 90 ASP A C 1
ATOM 648 O O . ASP A 1 90 ? 12.825 2.875 -22.983 1.00 86.19 90 ASP A O 1
ATOM 652 N N . THR A 1 91 ? 11.062 4.053 -22.276 1.00 87.81 91 THR A N 1
ATOM 653 C CA . THR A 1 91 ? 11.329 3.879 -20.851 1.00 87.81 91 THR A CA 1
ATOM 654 C C . THR A 1 91 ? 10.065 3.496 -20.103 1.00 87.81 91 THR A C 1
ATOM 656 O O . THR A 1 91 ? 9.104 4.257 -20.054 1.00 87.81 91 THR A O 1
ATOM 659 N N . TYR A 1 92 ? 10.128 2.370 -19.399 1.00 87.25 92 TYR A N 1
ATOM 660 C CA . TYR A 1 92 ? 9.090 1.925 -18.481 1.00 87.25 92 TYR A CA 1
ATOM 661 C C . TYR A 1 92 ? 9.543 2.074 -17.026 1.00 87.25 92 TYR A C 1
ATOM 663 O O . TYR A 1 92 ? 10.692 1.778 -16.686 1.00 87.25 92 TYR A O 1
ATOM 671 N N . VAL A 1 93 ? 8.637 2.524 -16.154 1.00 87.50 93 VAL A N 1
ATOM 672 C CA . VAL A 1 93 ? 8.885 2.655 -14.713 1.00 87.50 93 VAL A CA 1
ATOM 673 C C . VAL A 1 93 ? 7.816 1.894 -13.939 1.00 87.50 93 VAL A C 1
ATOM 675 O O . VAL A 1 93 ? 6.634 2.215 -14.029 1.00 87.50 93 VAL A O 1
ATOM 678 N N . ALA A 1 94 ? 8.239 0.913 -13.144 1.00 84.12 94 ALA A N 1
ATOM 679 C CA . ALA A 1 94 ? 7.395 0.239 -12.167 1.00 84.12 94 ALA A CA 1
ATOM 680 C C . ALA A 1 94 ? 7.627 0.838 -10.773 1.00 84.12 94 ALA A C 1
ATOM 682 O O . ALA A 1 94 ? 8.761 0.901 -10.298 1.00 84.12 94 ALA A O 1
ATOM 683 N N . ASN A 1 95 ? 6.551 1.254 -10.105 1.00 83.12 95 ASN A N 1
ATOM 684 C CA . ASN A 1 95 ? 6.599 1.863 -8.776 1.00 83.12 95 ASN A CA 1
ATOM 685 C C . ASN A 1 95 ? 6.202 0.825 -7.718 1.00 83.12 95 ASN A C 1
ATOM 687 O O . ASN A 1 95 ? 5.044 0.412 -7.660 1.00 83.12 95 ASN A O 1
ATOM 691 N N . LEU A 1 96 ? 7.137 0.418 -6.865 1.00 80.25 96 LEU A N 1
ATOM 692 C CA . LEU A 1 96 ? 6.892 -0.507 -5.760 1.00 80.25 96 LEU A CA 1
ATOM 693 C C . LEU A 1 96 ? 6.698 0.275 -4.465 1.00 80.25 96 LEU A C 1
ATOM 695 O O . LEU A 1 96 ? 7.629 0.914 -3.983 1.00 80.25 96 LEU A O 1
ATOM 699 N N . ARG A 1 97 ? 5.495 0.228 -3.891 1.00 80.06 97 ARG A N 1
ATOM 700 C CA . ARG A 1 97 ? 5.210 0.865 -2.597 1.00 80.06 97 ARG A CA 1
ATOM 701 C 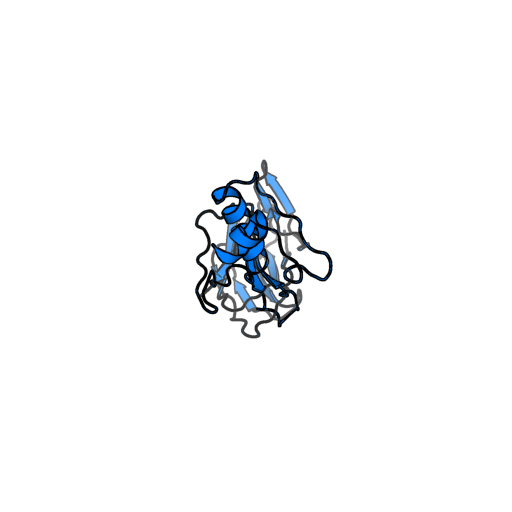C . ARG A 1 97 ? 5.723 0.008 -1.439 1.00 80.06 97 ARG A C 1
ATOM 703 O O . ARG A 1 97 ? 5.743 -1.215 -1.520 1.00 80.06 97 ARG A O 1
ATOM 710 N N . SER A 1 98 ? 6.101 0.675 -0.356 1.00 82.75 98 SER A N 1
ATOM 711 C CA . SER A 1 98 ? 6.478 0.078 0.921 1.00 82.75 98 SER A CA 1
ATOM 712 C C . SER A 1 98 ? 5.352 -0.806 1.456 1.00 82.75 98 SER A C 1
ATOM 714 O O . SER A 1 98 ? 4.180 -0.427 1.412 1.00 82.75 98 SER A O 1
ATOM 716 N N . SER A 1 99 ? 5.715 -1.962 2.014 1.00 85.94 99 SER A N 1
ATOM 717 C CA . SER A 1 99 ? 4.788 -2.816 2.761 1.00 85.94 99 SER A CA 1
ATOM 718 C C . SER A 1 99 ? 4.415 -2.225 4.124 1.00 85.94 99 SER A C 1
ATOM 720 O O . SER A 1 99 ? 3.469 -2.690 4.752 1.00 85.94 99 SER A O 1
ATOM 722 N N . VAL A 1 100 ? 5.130 -1.196 4.583 1.00 88.25 100 VAL A N 1
ATOM 723 C CA . VAL A 1 100 ? 4.850 -0.465 5.821 1.00 88.25 100 VAL A CA 1
ATOM 724 C C . VAL A 1 100 ? 4.207 0.875 5.483 1.00 88.25 100 VAL A C 1
ATOM 726 O O . VAL A 1 100 ? 4.793 1.670 4.746 1.00 88.25 100 VAL A O 1
ATOM 729 N N . ILE A 1 101 ? 3.027 1.124 6.050 1.00 89.38 101 ILE A N 1
ATOM 730 C CA . ILE A 1 101 ? 2.274 2.374 5.927 1.00 89.38 101 ILE A CA 1
ATOM 731 C C . ILE A 1 101 ? 2.171 3.012 7.309 1.00 89.38 101 ILE A C 1
ATOM 733 O O . ILE A 1 101 ? 1.661 2.401 8.252 1.00 89.38 101 ILE A O 1
ATOM 737 N N . ASP A 1 102 ? 2.647 4.246 7.427 1.00 89.94 102 ASP A N 1
ATOM 738 C CA . ASP A 1 102 ? 2.562 5.014 8.662 1.00 89.94 102 ASP A CA 1
ATOM 739 C C . ASP A 1 102 ? 1.166 5.636 8.832 1.00 89.94 102 ASP A C 1
ATOM 741 O O . ASP A 1 102 ? 0.503 6.008 7.859 1.00 89.94 102 ASP A O 1
ATOM 745 N N . ALA A 1 103 ? 0.715 5.784 10.077 1.00 91.31 103 ALA A N 1
ATOM 746 C CA . ALA A 1 103 ? -0.525 6.467 10.429 1.00 91.31 103 ALA A CA 1
ATOM 747 C C . ALA A 1 103 ? -0.624 7.883 9.831 1.00 91.31 103 ALA A C 1
ATOM 749 O O . ALA A 1 103 ? -1.724 8.356 9.534 1.00 91.31 103 ALA A O 1
ATOM 750 N N . ARG A 1 104 ? 0.518 8.540 9.598 1.00 89.44 104 ARG A N 1
ATOM 751 C CA . ARG A 1 104 ? 0.644 9.825 8.893 1.00 89.44 104 ARG A CA 1
ATOM 752 C C . ARG A 1 104 ? 0.068 9.813 7.483 1.00 89.44 104 ARG A C 1
ATOM 754 O O . ARG A 1 104 ? -0.549 10.799 7.068 1.00 89.44 104 ARG A O 1
ATOM 761 N N . ASP A 1 105 ? 0.259 8.712 6.766 1.00 89.00 105 ASP A N 1
ATOM 762 C CA . ASP A 1 105 ? -0.082 8.585 5.349 1.00 89.00 105 ASP A CA 1
ATOM 763 C C . ASP A 1 105 ? -1.523 8.102 5.126 1.00 89.00 105 ASP A C 1
ATOM 765 O O . ASP A 1 105 ? -2.055 8.193 4.017 1.00 89.00 105 ASP A O 1
ATOM 769 N N . LEU A 1 106 ? -2.198 7.660 6.191 1.00 91.56 106 LEU A N 1
ATOM 770 C CA . LEU A 1 106 ? -3.593 7.229 6.168 1.00 91.56 106 LEU A CA 1
ATOM 771 C C . LEU A 1 106 ? -4.534 8.437 6.125 1.00 91.56 106 LEU A C 1
ATOM 773 O O . LEU A 1 106 ? -4.802 9.088 7.139 1.00 91.56 106 LEU A O 1
ATOM 777 N N . LYS A 1 107 ? -5.016 8.762 4.922 1.00 90.50 107 LYS A N 1
ATOM 778 C CA . LYS A 1 107 ? -5.860 9.942 4.656 1.00 90.50 107 LYS A CA 1
ATOM 779 C C . LYS A 1 107 ? -7.353 9.630 4.625 1.00 90.50 107 LYS A C 1
ATOM 781 O O . LYS A 1 107 ? -8.134 10.410 5.155 1.00 90.50 107 LYS A O 1
ATOM 786 N N . ASP A 1 108 ? -7.736 8.511 4.015 1.00 94.56 108 ASP A N 1
ATOM 787 C CA . ASP A 1 108 ? -9.136 8.108 3.895 1.00 94.56 108 ASP A CA 1
ATOM 788 C C . ASP A 1 108 ? -9.519 7.253 5.108 1.00 94.56 108 ASP A C 1
ATOM 790 O O . ASP A 1 108 ? -9.194 6.068 5.181 1.00 94.56 108 ASP A O 1
ATOM 794 N N . LEU A 1 109 ? -10.177 7.868 6.088 1.00 95.31 109 LEU A N 1
ATOM 795 C CA . LEU A 1 109 ? -10.577 7.209 7.329 1.00 95.31 109 LEU A CA 1
ATOM 796 C C . LEU A 1 109 ? -11.867 7.803 7.902 1.00 95.31 109 LEU A C 1
ATOM 798 O O . LEU A 1 109 ? -12.224 8.942 7.608 1.00 95.31 109 LEU A O 1
ATOM 802 N N . SER A 1 110 ? -12.540 7.029 8.751 1.00 95.38 110 SER A N 1
ATOM 803 C CA . SER A 1 110 ? -13.737 7.428 9.493 1.00 95.38 110 SER A CA 1
ATOM 804 C C . SER A 1 110 ? -13.672 6.902 10.924 1.00 95.38 110 SER A C 1
ATOM 806 O O . SER A 1 110 ? -13.210 5.788 11.157 1.00 95.38 110 SER A O 1
ATOM 808 N N . GLY A 1 111 ? -14.112 7.704 11.895 1.00 92.62 111 GLY A N 1
ATOM 809 C CA . GLY A 1 111 ? -14.154 7.337 13.316 1.00 92.62 111 GLY A CA 1
ATOM 810 C C . GLY A 1 111 ? -12.822 7.449 14.074 1.00 92.62 111 GLY A C 1
ATOM 811 O O . GLY A 1 111 ? -12.835 7.461 15.303 1.00 92.62 111 GLY A O 1
ATOM 812 N N . PHE A 1 112 ? -11.684 7.589 13.388 1.00 94.31 112 PHE A N 1
ATOM 813 C CA . PHE A 1 112 ? -10.375 7.778 14.025 1.00 94.31 112 PHE A CA 1
ATOM 814 C C . PHE A 1 112 ? -10.072 9.253 14.291 1.00 94.31 112 PHE A C 1
ATOM 816 O O . PHE A 1 112 ? -10.337 10.113 13.451 1.00 94.31 112 PHE A O 1
ATOM 823 N N . ALA A 1 113 ? -9.434 9.542 15.427 1.00 92.75 113 ALA A N 1
ATOM 824 C CA . ALA A 1 113 ? -8.921 10.877 15.733 1.00 92.75 113 ALA A CA 1
ATOM 825 C C . ALA A 1 113 ? -7.397 10.926 15.563 1.00 92.75 113 ALA A C 1
ATOM 827 O O . ALA A 1 113 ? -6.687 10.015 15.978 1.00 92.75 113 ALA A O 1
ATOM 828 N N . ARG A 1 114 ? -6.870 12.000 14.969 1.00 93.62 114 ARG A N 1
ATOM 829 C CA . ARG A 1 114 ? -5.420 12.191 14.812 1.00 93.62 114 ARG A CA 1
ATOM 830 C C . ARG A 1 114 ? -4.815 12.800 16.073 1.00 93.62 114 ARG A C 1
ATOM 832 O O . ARG A 1 114 ? -5.293 13.823 16.555 1.00 93.62 114 ARG A O 1
ATOM 839 N N . LYS A 1 115 ? -3.733 12.196 16.566 1.00 91.19 115 LYS A N 1
ATOM 840 C CA . LYS A 1 115 ? -2.906 12.720 17.657 1.00 91.19 115 LYS A CA 1
ATOM 841 C C . LYS A 1 115 ? -1.500 12.973 17.139 1.00 91.19 115 LYS A C 1
ATOM 843 O O . LYS A 1 115 ? -0.846 12.035 16.700 1.00 91.19 115 LYS A O 1
ATOM 848 N N . ASP A 1 116 ? -1.051 14.218 17.220 1.00 91.56 116 ASP A N 1
ATOM 849 C CA . ASP A 1 116 ? 0.317 14.619 16.889 1.00 91.56 116 ASP A CA 1
ATOM 850 C C . ASP A 1 116 ? 1.112 14.822 18.182 1.00 91.56 116 ASP A C 1
ATOM 852 O O . ASP A 1 116 ? 0.696 15.577 19.065 1.00 91.56 116 ASP A O 1
ATOM 856 N N . ASN A 1 117 ? 2.243 14.132 18.309 1.00 86.38 117 ASN A N 1
ATOM 857 C CA . ASN A 1 117 ? 3.198 14.359 19.381 1.00 86.38 117 ASN A CA 1
ATOM 858 C C . ASN A 1 117 ? 4.579 14.686 18.803 1.00 86.38 117 ASN A C 1
ATOM 860 O O . ASN A 1 117 ? 5.400 13.796 18.586 1.00 86.38 117 ASN A O 1
ATOM 864 N N . LYS A 1 118 ? 4.836 15.976 18.552 1.00 84.69 118 LYS A N 1
ATOM 865 C CA . LYS A 1 118 ? 6.103 16.485 17.987 1.00 84.69 118 LYS A CA 1
ATOM 866 C C . LYS A 1 118 ? 6.495 15.787 16.674 1.00 84.69 118 LYS A C 1
ATOM 868 O O . LYS A 1 118 ? 7.671 15.521 16.437 1.00 84.69 118 LYS A O 1
ATOM 873 N N . GLY A 1 119 ? 5.514 15.482 15.827 1.00 78.56 119 GLY A N 1
ATOM 874 C CA . GLY A 1 119 ? 5.714 14.774 14.568 1.00 78.56 119 GLY A CA 1
ATOM 875 C C . GLY A 1 119 ? 5.556 13.254 14.656 1.00 78.56 119 GLY A C 1
ATOM 876 O O . GLY A 1 119 ? 5.539 12.612 13.615 1.00 78.56 119 GLY A O 1
ATOM 877 N N . ASP A 1 120 ? 5.384 12.646 15.829 1.00 84.38 120 ASP A N 1
ATOM 878 C CA . ASP A 1 120 ? 4.895 11.262 15.918 1.00 84.38 120 ASP A CA 1
ATOM 879 C C . ASP A 1 120 ? 3.361 11.290 15.837 1.00 84.38 120 ASP A C 1
ATOM 881 O O . ASP A 1 120 ? 2.680 11.572 16.828 1.00 84.38 120 ASP A O 1
ATOM 885 N N . ILE A 1 121 ? 2.815 11.102 14.630 1.00 90.56 121 ILE A N 1
ATOM 886 C CA . ILE A 1 121 ? 1.363 11.107 14.412 1.00 90.56 121 ILE A CA 1
ATOM 887 C C . ILE A 1 121 ? 0.841 9.685 14.580 1.00 90.56 121 ILE A C 1
ATOM 889 O O . ILE A 1 121 ? 1.335 8.745 13.971 1.00 90.56 121 ILE A O 1
ATOM 893 N N . SER A 1 122 ? -0.222 9.552 15.362 1.00 93.25 122 SER A N 1
ATOM 894 C CA . SER A 1 122 ? -0.945 8.299 15.563 1.00 93.25 122 SER A CA 1
ATOM 895 C C . SER A 1 122 ? -2.446 8.504 15.371 1.00 93.25 122 SER A C 1
ATOM 897 O O . SER A 1 122 ? -2.963 9.619 15.507 1.00 93.25 122 SER A O 1
ATOM 899 N N . LEU A 1 123 ? -3.158 7.426 15.040 1.00 94.44 123 LEU A N 1
ATOM 900 C CA . LEU A 1 123 ? -4.614 7.434 14.902 1.00 94.44 123 LEU A CA 1
ATOM 901 C C . LEU A 1 123 ? -5.260 6.778 16.115 1.00 94.44 123 LEU A C 1
ATOM 903 O O . LEU A 1 123 ? -5.215 5.560 16.264 1.00 94.44 123 LEU A O 1
ATOM 907 N N . ILE A 1 124 ? -5.881 7.582 16.971 1.00 94.31 124 ILE A N 1
ATOM 908 C CA . ILE A 1 124 ? -6.690 7.112 18.093 1.00 94.31 124 ILE A CA 1
ATOM 909 C C . ILE A 1 124 ? -7.890 6.345 17.536 1.00 94.31 124 ILE A C 1
ATOM 911 O O . ILE A 1 124 ? -8.604 6.842 16.661 1.00 94.31 124 ILE A O 1
ATOM 915 N N . PHE A 1 125 ? -8.096 5.143 18.061 1.00 94.06 125 PHE A N 1
ATOM 916 C CA . PHE A 1 125 ? -9.160 4.229 17.665 1.00 94.06 125 PHE A CA 1
ATOM 917 C C . PHE A 1 125 ? -10.556 4.826 17.909 1.00 94.06 125 PHE A C 1
ATOM 919 O O . PHE A 1 125 ? -10.712 5.697 18.769 1.00 94.06 125 PHE A O 1
ATOM 926 N N . PRO A 1 126 ? -11.584 4.384 17.167 1.00 92.94 126 PRO A N 1
ATOM 927 C CA . PRO A 1 126 ? -12.947 4.902 17.285 1.00 92.94 126 PRO A CA 1
ATOM 928 C C . PRO A 1 126 ? -13.615 4.555 18.619 1.00 92.94 126 PRO A C 1
ATOM 930 O O . PRO A 1 126 ? -13.241 3.597 19.280 1.00 92.94 126 PRO A O 1
ATOM 933 N N . GLU A 1 127 ? -14.645 5.314 19.008 1.00 91.56 127 GLU A N 1
ATOM 934 C CA . GLU A 1 127 ? -15.398 5.030 20.245 1.00 91.56 127 GLU A CA 1
ATOM 935 C C . GLU A 1 127 ? -16.371 3.852 20.117 1.00 91.56 127 GLU A C 1
ATOM 937 O O . GLU A 1 127 ? -16.675 3.183 21.103 1.00 91.56 127 GLU A O 1
ATOM 942 N N . LYS A 1 128 ? -16.876 3.627 18.899 1.00 91.06 128 LYS A N 1
ATOM 943 C CA . LYS A 1 128 ? -17.818 2.552 18.558 1.00 91.06 128 LYS A CA 1
ATOM 944 C C . LYS A 1 128 ? -17.317 1.766 17.359 1.00 91.06 128 LYS A C 1
ATOM 946 O O . LYS A 1 128 ? -17.022 0.584 17.467 1.00 91.06 128 LYS A O 1
ATOM 951 N N . GLU A 1 129 ? -17.197 2.437 16.221 1.00 93.12 129 GLU A N 1
ATOM 952 C CA . GLU A 1 129 ? -16.714 1.850 14.980 1.00 93.12 129 GLU A CA 1
ATOM 953 C C . GLU A 1 129 ? -16.030 2.902 14.113 1.00 93.12 129 GLU A C 1
ATOM 955 O O . GLU A 1 129 ? -16.281 4.103 14.235 1.00 93.12 129 GLU A O 1
ATOM 960 N N . GLY A 1 130 ? -15.141 2.438 13.249 1.00 94.56 130 GLY A N 1
ATOM 961 C CA . GLY A 1 130 ? -14.407 3.264 12.312 1.00 94.56 130 GLY A CA 1
ATOM 962 C C . GLY A 1 130 ? -13.767 2.405 11.239 1.00 94.56 130 GLY A C 1
ATOM 963 O O . GLY A 1 130 ? -13.695 1.181 11.359 1.00 94.56 130 GLY A O 1
ATOM 964 N N . TRP A 1 131 ? -13.300 3.043 10.177 1.00 95.94 131 TRP A N 1
ATOM 965 C CA . TRP A 1 131 ? -12.629 2.359 9.082 1.00 95.94 131 TRP A CA 1
ATOM 966 C C . TRP A 1 131 ? -11.468 3.177 8.532 1.00 95.94 131 TRP A C 1
ATOM 968 O O . TRP A 1 131 ? -11.435 4.400 8.648 1.00 95.94 131 TRP A O 1
ATOM 978 N N . ILE A 1 132 ? -10.516 2.480 7.922 1.00 96.44 132 ILE A N 1
ATOM 979 C CA . ILE A 1 132 ? -9.408 3.040 7.149 1.00 96.44 132 ILE A CA 1
ATOM 980 C C . ILE A 1 132 ? -9.499 2.447 5.745 1.00 96.44 132 ILE A C 1
ATOM 982 O O . ILE A 1 132 ? -9.613 1.230 5.600 1.00 96.44 132 ILE A O 1
ATOM 986 N N . LYS A 1 133 ? -9.450 3.298 4.719 1.00 96.06 133 LYS A N 1
ATOM 987 C CA . LYS A 1 133 ? -9.464 2.897 3.313 1.00 96.06 133 LYS A CA 1
ATOM 988 C C . LYS A 1 133 ? -8.072 3.073 2.708 1.00 96.06 133 LYS A C 1
ATOM 990 O O . LYS A 1 133 ? -7.491 4.154 2.755 1.00 96.06 133 LYS A O 1
ATOM 995 N N . LEU A 1 134 ? -7.567 2.018 2.082 1.00 93.69 134 LEU A N 1
ATOM 996 C CA . LEU A 1 134 ? -6.346 2.021 1.284 1.00 93.69 134 LEU A CA 1
ATOM 997 C C . LEU A 1 134 ? -6.723 1.821 -0.180 1.00 93.69 134 LEU A C 1
ATOM 999 O O . LEU A 1 134 ? -7.412 0.863 -0.517 1.00 93.69 134 LEU A O 1
ATOM 1003 N N . LYS A 1 135 ? -6.299 2.741 -1.046 1.00 92.56 135 LYS A N 1
ATOM 1004 C CA . LYS A 1 135 ? -6.694 2.744 -2.457 1.00 92.56 135 LYS A CA 1
ATOM 1005 C C . LYS A 1 135 ? -5.735 1.938 -3.318 1.00 92.56 135 LYS A C 1
ATOM 1007 O O . LYS A 1 135 ? -4.522 2.146 -3.230 1.00 92.56 135 LYS A O 1
ATOM 1012 N N . SER A 1 136 ? -6.303 1.133 -4.217 1.00 90.88 136 SER A N 1
ATOM 1013 C CA . SER A 1 136 ? -5.574 0.430 -5.275 1.00 90.88 136 SER A CA 1
ATOM 1014 C C . SER A 1 136 ? -4.361 -0.331 -4.731 1.00 90.88 136 SER A C 1
ATOM 1016 O O . SER A 1 136 ? -3.224 0.036 -5.003 1.00 90.88 136 SER A O 1
ATOM 1018 N N . ILE A 1 137 ? -4.587 -1.346 -3.900 1.00 91.19 137 ILE A N 1
ATOM 1019 C CA . ILE A 1 137 ? -3.572 -2.207 -3.280 1.00 91.19 137 ILE A CA 1
ATOM 1020 C C . ILE A 1 137 ? -3.587 -3.569 -3.973 1.00 91.19 137 ILE A C 1
ATOM 1022 O O . ILE A 1 137 ? -4.646 -4.168 -4.130 1.00 91.19 137 ILE A O 1
ATOM 1026 N N . ASP A 1 138 ? -2.414 -4.054 -4.369 1.00 90.69 138 ASP A N 1
ATOM 1027 C CA . ASP A 1 138 ? -2.239 -5.435 -4.818 1.00 90.69 138 ASP A CA 1
ATOM 1028 C C . ASP A 1 138 ? -2.026 -6.323 -3.585 1.00 90.69 138 ASP A C 1
ATOM 1030 O O . ASP A 1 138 ? -1.137 -6.063 -2.769 1.00 90.69 138 ASP A O 1
ATOM 1034 N N . LEU A 1 139 ? -2.884 -7.329 -3.424 1.00 90.06 139 LEU A N 1
ATOM 1035 C CA . LEU A 1 139 ? -2.852 -8.279 -2.308 1.00 90.06 139 LEU A CA 1
ATOM 1036 C C . LEU A 1 139 ? -2.217 -9.624 -2.693 1.00 90.06 139 LEU A C 1
ATOM 1038 O O . LEU A 1 139 ? -2.173 -10.540 -1.868 1.00 90.06 139 LEU A O 1
ATOM 1042 N N . THR A 1 140 ? -1.700 -9.753 -3.917 1.00 89.62 140 THR A N 1
ATOM 1043 C CA . THR A 1 140 ? -1.063 -10.979 -4.401 1.00 89.62 140 THR A CA 1
ATOM 1044 C C . THR A 1 140 ? 0.134 -11.345 -3.520 1.00 89.62 140 THR A C 1
ATOM 1046 O O . THR A 1 140 ? 1.081 -10.578 -3.362 1.00 89.62 140 THR A O 1
ATOM 1049 N N . GLY A 1 141 ? 0.100 -12.541 -2.925 1.00 87.69 141 GLY A N 1
ATOM 1050 C CA . GLY A 1 141 ? 1.172 -13.037 -2.052 1.00 87.69 141 GLY A CA 1
ATOM 1051 C C . GLY A 1 141 ? 1.180 -12.463 -0.628 1.00 87.69 141 GLY A C 1
ATOM 1052 O O . GLY A 1 141 ? 2.070 -12.810 0.151 1.00 87.69 141 GLY A O 1
ATOM 1053 N N . ILE A 1 142 ? 0.197 -11.632 -0.260 1.00 92.38 142 ILE A N 1
ATOM 1054 C CA . ILE A 1 142 ? 0.019 -11.147 1.112 1.00 92.38 142 ILE A CA 1
ATOM 1055 C C . ILE A 1 142 ? -0.788 -12.162 1.921 1.00 92.38 142 ILE A C 1
ATOM 1057 O O . ILE A 1 142 ? -1.864 -12.596 1.517 1.00 92.38 142 ILE A O 1
ATOM 1061 N N . ALA A 1 143 ? -0.266 -12.512 3.093 1.00 93.31 143 ALA A N 1
ATOM 1062 C CA . ALA A 1 143 ? -0.842 -13.512 3.986 1.00 93.31 143 ALA A CA 1
ATOM 1063 C C . ALA A 1 143 ? -1.498 -12.900 5.226 1.00 93.31 143 ALA A C 1
ATOM 1065 O O . ALA A 1 143 ? -2.390 -13.497 5.827 1.00 93.31 143 ALA A O 1
ATOM 1066 N N . ALA A 1 144 ? -1.037 -11.719 5.641 1.00 93.88 144 ALA A N 1
ATOM 1067 C CA . ALA A 1 144 ? -1.565 -11.038 6.810 1.00 93.88 144 ALA A CA 1
ATOM 1068 C C . ALA A 1 144 ? -1.325 -9.530 6.772 1.00 93.88 144 ALA A C 1
ATOM 1070 O O . ALA A 1 144 ? -0.418 -9.034 6.103 1.00 93.88 144 ALA A O 1
ATOM 1071 N N . ILE A 1 145 ? -2.100 -8.816 7.583 1.00 94.00 145 ILE A N 1
ATOM 1072 C CA . ILE A 1 145 ? -1.858 -7.417 7.923 1.00 94.00 145 ILE A CA 1
ATOM 1073 C C . ILE A 1 145 ? -1.419 -7.354 9.388 1.00 94.00 145 ILE A C 1
ATOM 1075 O O . ILE A 1 145 ? -2.102 -7.826 10.294 1.00 94.00 145 ILE A O 1
ATOM 1079 N N . GLY A 1 146 ? -0.234 -6.805 9.612 1.00 92.62 146 GLY A N 1
ATOM 1080 C CA . GLY A 1 146 ? 0.323 -6.482 10.912 1.00 92.62 146 GLY A CA 1
ATOM 1081 C C . GLY A 1 146 ? -0.055 -5.069 11.347 1.00 92.62 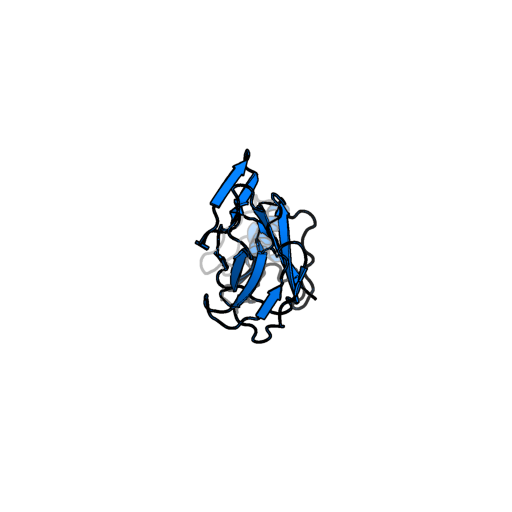146 GLY A C 1
ATOM 1082 O O . GLY A 1 146 ? -0.061 -4.144 10.536 1.00 92.62 146 GLY A O 1
ATOM 1083 N N . THR A 1 147 ? -0.320 -4.883 12.634 1.00 92.81 147 THR A N 1
ATOM 1084 C CA . THR A 1 147 ? -0.573 -3.562 13.227 1.00 92.81 147 THR A CA 1
ATOM 1085 C C . THR A 1 147 ? 0.411 -3.276 14.359 1.00 92.81 147 THR A C 1
ATOM 1087 O O . THR A 1 147 ? 0.618 -4.101 15.256 1.00 92.81 147 THR A O 1
ATOM 1090 N N . SER A 1 148 ? 0.994 -2.075 14.346 1.00 91.75 148 SER A N 1
ATOM 1091 C CA . SER A 1 148 ? 1.722 -1.515 15.487 1.00 91.75 148 SER A CA 1
ATOM 1092 C C . SER A 1 148 ? 0.849 -0.474 16.170 1.00 91.75 148 SER A C 1
ATOM 1094 O O . SER A 1 148 ? 0.415 0.490 15.533 1.00 91.75 148 SER A O 1
ATOM 1096 N N . ILE A 1 149 ? 0.578 -0.668 17.460 1.00 92.62 149 ILE A N 1
ATOM 1097 C CA . ILE A 1 149 ? -0.309 0.201 18.234 1.00 92.62 149 ILE A CA 1
ATOM 1098 C C . ILE A 1 149 ? 0.353 0.655 19.532 1.00 92.62 149 ILE A C 1
ATOM 1100 O O . ILE A 1 149 ? 1.124 -0.077 20.151 1.00 92.62 149 ILE A O 1
ATOM 1104 N N . GLN A 1 150 ? -0.022 1.842 19.991 1.00 91.56 150 GLN A N 1
ATOM 1105 C CA . GLN A 1 150 ? 0.145 2.260 21.372 1.00 91.56 150 GLN A CA 1
ATOM 1106 C C . GLN A 1 150 ? -1.103 1.838 22.153 1.00 91.56 150 GLN A C 1
ATOM 1108 O O . GLN A 1 150 ? -2.188 2.382 21.937 1.00 91.56 150 GLN A O 1
ATOM 1113 N N . LYS A 1 151 ? -0.960 0.854 23.047 1.00 88.81 151 LYS A N 1
ATOM 1114 C CA . LYS A 1 151 ? -2.049 0.434 23.936 1.00 88.81 151 LYS A CA 1
ATOM 1115 C C . LYS A 1 151 ? -2.332 1.515 24.981 1.00 88.81 151 LYS A C 1
ATOM 1117 O O . LYS A 1 151 ? -1.413 2.129 25.516 1.00 88.81 151 LYS A O 1
ATOM 1122 N N . SER A 1 152 ? -3.611 1.738 25.243 1.00 86.56 152 SER A N 1
ATOM 1123 C CA . SER A 1 152 ? -4.139 2.655 26.258 1.00 86.56 152 SER A CA 1
ATOM 1124 C C . SER A 1 152 ? -5.582 2.251 26.558 1.00 86.56 152 SER A C 1
ATOM 1126 O O . SER A 1 152 ? -6.350 2.045 25.613 1.00 86.56 152 SER A O 1
ATOM 1128 N N . GLY A 1 153 ? -5.910 2.103 27.843 1.00 79.69 153 GLY A N 1
ATOM 1129 C CA . GLY A 1 153 ? -7.179 1.548 28.320 1.00 79.69 153 GLY A CA 1
ATOM 1130 C C . GLY A 1 153 ? -7.323 0.030 28.126 1.00 79.69 153 GLY A C 1
ATOM 1131 O O . GLY A 1 153 ? -6.552 -0.591 27.393 1.00 79.69 153 GLY A O 1
ATOM 1132 N N . ASP A 1 154 ? -8.354 -0.540 28.754 1.00 82.25 154 ASP A N 1
ATOM 1133 C CA . ASP A 1 154 ? -8.728 -1.963 28.681 1.00 82.25 154 ASP A CA 1
ATOM 1134 C C . ASP A 1 154 ? -9.952 -2.162 27.773 1.00 82.25 154 ASP A C 1
ATOM 1136 O O . ASP A 1 154 ? -11.017 -2.602 28.203 1.00 82.25 154 ASP A O 1
ATOM 1140 N N . ILE A 1 155 ? -9.829 -1.763 26.506 1.00 84.31 155 ILE A N 1
ATOM 1141 C CA . ILE A 1 155 ? -10.909 -1.886 25.521 1.00 84.31 155 ILE A CA 1
ATOM 1142 C C . ILE A 1 155 ? -10.486 -2.891 24.463 1.00 84.31 155 ILE A C 1
ATOM 1144 O O . ILE A 1 155 ? -9.474 -2.704 23.786 1.00 84.31 155 ILE A O 1
ATOM 1148 N N . ASN A 1 156 ? -11.300 -3.928 24.293 1.00 88.38 156 ASN A N 1
ATOM 1149 C CA . ASN A 1 156 ? -11.137 -4.869 23.200 1.00 88.38 156 ASN A CA 1
ATOM 1150 C C . ASN A 1 156 ? -11.773 -4.314 21.929 1.00 88.38 156 ASN A C 1
ATOM 1152 O O . ASN A 1 156 ? -12.809 -3.641 21.952 1.00 88.38 156 ASN A O 1
ATOM 1156 N N . TYR A 1 157 ? -11.109 -4.593 20.818 1.00 91.69 157 TYR A N 1
ATOM 1157 C CA . TYR A 1 157 ? -11.549 -4.185 19.502 1.00 91.69 157 TYR A CA 1
ATOM 1158 C C . TYR A 1 157 ? -11.486 -5.381 18.559 1.00 91.69 157 TYR A C 1
ATOM 1160 O O . TYR A 1 157 ? -10.537 -6.169 18.585 1.00 91.69 157 TYR A O 1
ATOM 1168 N N . THR A 1 158 ? -12.461 -5.442 17.667 1.00 93.56 158 THR A N 1
ATOM 1169 C CA . THR A 1 158 ? -12.504 -6.371 16.546 1.00 93.56 158 THR A CA 1
ATOM 1170 C C . THR A 1 158 ? -11.997 -5.665 15.287 1.00 93.56 158 THR A C 1
ATOM 1172 O O . THR A 1 158 ? -12.465 -4.575 14.947 1.00 93.56 158 THR A O 1
ATOM 1175 N N . PHE A 1 159 ? -11.044 -6.280 14.586 1.00 94.19 159 PHE A N 1
ATOM 1176 C CA . PHE A 1 159 ? -10.596 -5.880 13.252 1.00 94.19 159 PHE A CA 1
ATOM 1177 C C . PHE A 1 159 ? -11.278 -6.734 12.187 1.00 94.19 159 PHE A C 1
ATOM 1179 O O . PHE A 1 159 ? -11.250 -7.961 12.256 1.00 94.19 159 PHE A O 1
ATOM 1186 N N . GLU A 1 160 ? -11.819 -6.085 11.162 1.00 94.88 160 GLU A N 1
ATOM 1187 C CA . GLU A 1 160 ? -12.305 -6.732 9.943 1.00 94.88 160 GLU A CA 1
ATOM 1188 C C . GLU A 1 160 ? -11.587 -6.135 8.735 1.00 94.88 160 GLU A C 1
ATOM 1190 O O . GLU A 1 160 ? -11.500 -4.917 8.589 1.00 94.88 160 GLU A O 1
ATOM 1195 N N . ILE A 1 161 ? -11.088 -6.993 7.851 1.00 95.50 161 ILE A N 1
ATOM 1196 C CA . ILE A 1 161 ? -10.421 -6.595 6.613 1.00 95.50 161 ILE A CA 1
ATOM 1197 C C . ILE A 1 161 ? -11.332 -6.995 5.459 1.00 95.50 161 ILE A C 1
ATOM 1199 O O . ILE A 1 161 ? -11.677 -8.170 5.304 1.00 95.50 161 ILE A O 1
ATOM 1203 N N . ARG A 1 162 ? -11.734 -6.009 4.660 1.00 95.88 162 ARG A N 1
ATOM 1204 C CA . ARG A 1 162 ? -12.639 -6.149 3.516 1.00 95.88 162 ARG A CA 1
ATOM 1205 C C . ARG A 1 162 ? -12.016 -5.551 2.261 1.00 95.88 162 ARG A C 1
ATOM 1207 O O . ARG A 1 162 ? -11.172 -4.663 2.359 1.00 95.88 162 ARG A O 1
ATOM 1214 N N . ILE A 1 163 ? -12.442 -6.026 1.097 1.00 95.38 163 ILE A N 1
ATOM 1215 C CA . ILE A 1 163 ? -11.984 -5.525 -0.207 1.00 95.38 163 ILE A CA 1
ATOM 1216 C C . ILE A 1 163 ? -13.128 -4.914 -1.020 1.00 95.38 163 ILE A C 1
ATOM 1218 O O . ILE A 1 163 ? -14.298 -5.241 -0.816 1.00 95.38 163 ILE A O 1
ATOM 1222 N N . ASP A 1 164 ? -12.762 -4.011 -1.928 1.00 93.06 164 ASP A N 1
ATOM 1223 C CA . ASP A 1 164 ? -13.570 -3.288 -2.923 1.00 93.06 164 ASP A CA 1
ATOM 1224 C C . ASP A 1 164 ? -14.587 -2.284 -2.366 1.00 93.06 164 ASP A C 1
ATOM 1226 O O . ASP A 1 164 ? -14.795 -1.216 -2.944 1.00 93.06 164 ASP A O 1
ATOM 1230 N N . SER A 1 165 ? -15.208 -2.567 -1.222 1.00 92.75 165 SER A N 1
ATOM 1231 C CA . SER A 1 165 ? -16.151 -1.653 -0.573 1.00 92.75 165 SER A CA 1
ATOM 1232 C C . SER A 1 165 ? -16.176 -1.820 0.945 1.00 92.75 165 SER A C 1
ATOM 1234 O O . SER A 1 165 ? -15.735 -2.833 1.487 1.00 92.75 165 SER A O 1
ATOM 1236 N N . GLU A 1 166 ? -16.745 -0.835 1.646 1.00 90.19 166 GLU A N 1
ATOM 1237 C CA . GLU A 1 166 ? -16.863 -0.862 3.110 1.00 90.19 166 GLU A CA 1
ATOM 1238 C C . GLU A 1 166 ? -17.630 -2.097 3.623 1.00 90.19 166 GLU A C 1
ATOM 1240 O O . GLU A 1 166 ? -17.340 -2.611 4.704 1.00 90.19 166 GLU A O 1
ATOM 1245 N N . ASN A 1 167 ? -18.584 -2.598 2.837 1.00 91.50 167 ASN A N 1
ATOM 1246 C CA . ASN A 1 167 ? -19.349 -3.813 3.125 1.00 91.50 167 ASN A CA 1
ATOM 1247 C C . ASN A 1 167 ? -19.028 -4.941 2.134 1.00 91.50 167 ASN A C 1
ATOM 1249 O O . ASN A 1 167 ? -19.834 -5.850 1.950 1.00 91.50 167 ASN A O 1
ATOM 1253 N N . GLY A 1 168 ? -17.860 -4.876 1.494 1.00 90.81 168 GLY A N 1
ATOM 1254 C CA . GLY A 1 168 ? -17.427 -5.849 0.504 1.00 90.81 168 GLY A CA 1
ATOM 1255 C C . GLY A 1 168 ? -17.006 -7.175 1.124 1.00 90.81 168 GLY A C 1
ATOM 1256 O O . GLY A 1 168 ? -17.231 -7.441 2.314 1.00 90.81 168 GLY A O 1
ATOM 1257 N N . THR A 1 169 ? -16.375 -8.005 0.297 1.00 94.25 169 THR A N 1
ATOM 1258 C CA . THR A 1 169 ? -15.911 -9.339 0.677 1.00 94.25 169 THR A CA 1
ATOM 1259 C C . THR A 1 169 ? -14.951 -9.244 1.854 1.00 94.25 169 THR A C 1
ATOM 1261 O O . THR A 1 169 ? -13.918 -8.580 1.775 1.00 94.25 169 THR A O 1
ATOM 1264 N N . GLN A 1 170 ? -15.296 -9.904 2.958 1.00 95.81 170 GLN A N 1
ATOM 1265 C CA . GLN A 1 170 ? -14.424 -10.003 4.121 1.00 95.81 170 GLN A CA 1
ATOM 1266 C C . GLN A 1 170 ? -13.344 -11.043 3.848 1.00 95.81 170 GLN A C 1
ATOM 1268 O O . GLN A 1 170 ? -13.648 -12.212 3.625 1.00 95.81 170 GLN A O 1
ATOM 1273 N N . ILE A 1 171 ? -12.090 -10.610 3.904 1.00 95.38 171 ILE A N 1
ATOM 1274 C CA . ILE A 1 171 ? -10.925 -11.471 3.705 1.00 95.38 171 ILE A CA 1
ATOM 1275 C C . ILE A 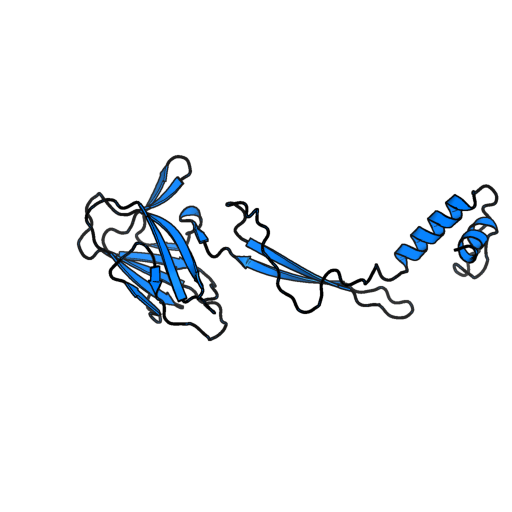1 171 ? -10.211 -11.781 5.018 1.00 95.38 171 ILE A C 1
ATOM 1277 O O . ILE A 1 171 ? -9.525 -12.790 5.094 1.00 95.38 171 ILE A O 1
ATOM 1281 N N . GLY A 1 172 ? -10.395 -10.984 6.070 1.00 93.62 172 GLY A N 1
ATOM 1282 C CA . GLY A 1 172 ? -9.788 -11.242 7.376 1.00 93.62 172 GLY A CA 1
ATOM 1283 C C . GLY A 1 172 ? -10.653 -10.739 8.520 1.00 93.62 172 GLY A C 1
ATOM 1284 O O . GLY A 1 172 ? -11.408 -9.776 8.367 1.00 93.62 172 GLY A O 1
ATOM 1285 N N . LYS A 1 173 ? -10.540 -11.396 9.673 1.00 94.94 173 LYS A N 1
ATOM 1286 C CA . LYS A 1 173 ? -11.168 -10.970 10.924 1.00 94.94 173 LYS A CA 1
ATOM 1287 C C . LYS A 1 173 ? -10.296 -11.384 12.103 1.00 94.94 173 LYS A C 1
ATOM 1289 O O . LYS A 1 173 ? -9.774 -12.495 12.118 1.00 94.94 173 LYS A O 1
ATOM 1294 N N . ALA A 1 174 ? -10.168 -10.508 13.091 1.00 93.81 174 ALA A N 1
ATOM 1295 C CA . ALA A 1 174 ? -9.502 -10.821 14.343 1.00 93.81 174 ALA A CA 1
ATOM 1296 C C . ALA A 1 174 ? -10.126 -10.052 15.507 1.00 93.81 174 ALA A C 1
ATOM 1298 O O . ALA A 1 174 ? -10.292 -8.839 15.432 1.00 93.81 174 ALA A O 1
ATOM 1299 N N . ASP A 1 175 ? -10.346 -10.734 16.627 1.00 91.38 175 ASP A N 1
ATOM 1300 C CA . ASP A 1 175 ? -10.793 -10.121 17.889 1.00 91.38 175 ASP A CA 1
ATOM 1301 C C . ASP A 1 175 ? -9.596 -9.528 18.670 1.00 91.38 175 ASP A C 1
ATOM 1303 O O . ASP A 1 175 ? -9.504 -9.568 19.896 1.00 91.38 175 ASP A O 1
ATOM 1307 N N . LYS A 1 176 ? -8.596 -9.046 17.923 1.00 86.38 176 LYS A N 1
ATOM 1308 C CA . LYS A 1 176 ? -7.385 -8.388 18.410 1.00 86.38 176 LYS A CA 1
ATOM 1309 C C . LYS A 1 176 ? -6.934 -7.363 17.382 1.00 86.38 176 LYS A C 1
ATOM 131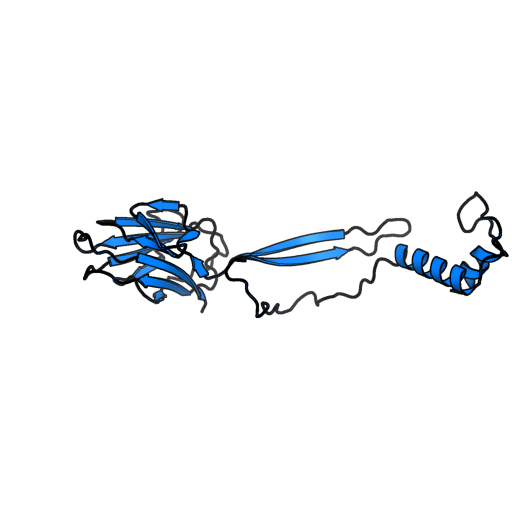1 O O . LYS A 1 176 ? -7.110 -7.538 16.179 1.00 86.38 176 LYS A O 1
ATOM 1316 N N . VAL A 1 177 ? -6.263 -6.328 17.873 1.00 80.81 177 VAL A N 1
ATOM 1317 C CA . VAL A 1 177 ? -5.888 -5.157 17.060 1.00 80.81 177 VAL A CA 1
ATOM 1318 C C . VAL A 1 177 ? -4.405 -4.849 17.059 1.00 80.81 177 VAL A C 1
ATOM 1320 O O . VAL A 1 177 ? -3.978 -3.846 16.494 1.00 80.81 177 VAL A O 1
ATOM 1323 N N . SER A 1 178 ? -3.614 -5.717 17.683 1.00 86.19 178 SER A N 1
ATOM 1324 C CA . SER A 1 178 ? -2.155 -5.671 17.691 1.00 86.19 178 SER A CA 1
ATOM 1325 C C . SER A 1 178 ? -1.576 -6.947 17.097 1.00 86.19 178 SER A C 1
ATOM 1327 O O . SER A 1 178 ? -2.027 -8.046 17.441 1.00 86.19 178 SER A O 1
ATOM 1329 N N . GLY A 1 179 ? -0.506 -6.806 16.319 1.00 87.12 179 GLY A N 1
ATOM 1330 C CA . GLY A 1 179 ? 0.238 -7.933 15.765 1.00 87.12 179 GLY A CA 1
ATOM 1331 C C . GLY A 1 179 ? -0.357 -8.442 14.455 1.00 87.12 179 GLY A C 1
ATOM 1332 O O . GLY A 1 179 ? -0.949 -7.675 13.704 1.00 87.12 179 GLY A O 1
ATOM 1333 N N . ARG A 1 180 ? -0.148 -9.730 14.161 1.00 92.44 180 ARG A N 1
ATOM 1334 C CA . ARG A 1 180 ? -0.518 -10.364 12.888 1.00 92.44 180 ARG A CA 1
ATOM 1335 C C . ARG A 1 180 ? -2.011 -10.716 12.830 1.00 92.44 180 ARG A C 1
ATOM 1337 O O . ARG A 1 180 ? -2.497 -11.440 13.707 1.00 92.44 180 ARG A O 1
ATOM 1344 N N . ILE A 1 181 ? -2.688 -10.239 11.785 1.00 92.69 181 ILE A N 1
ATOM 1345 C CA . ILE A 1 181 ? -4.079 -10.547 11.430 1.00 92.69 181 ILE A CA 1
ATOM 1346 C C . ILE A 1 181 ? -4.070 -11.252 10.075 1.00 92.69 181 ILE A C 1
ATOM 1348 O O . ILE A 1 181 ? -3.758 -10.630 9.060 1.00 92.69 181 ILE A O 1
ATOM 1352 N N . ASP A 1 182 ? -4.375 -12.545 10.066 1.00 93.88 182 ASP A N 1
ATOM 1353 C CA . ASP A 1 182 ? -4.367 -13.341 8.841 1.00 93.88 182 ASP A CA 1
ATOM 1354 C C . ASP A 1 182 ? -5.515 -12.944 7.904 1.00 93.88 182 ASP A C 1
ATOM 1356 O O . ASP A 1 182 ? -6.623 -12.610 8.338 1.00 93.88 182 ASP A O 1
ATOM 1360 N N . ILE A 1 183 ? -5.223 -12.974 6.605 1.00 93.69 183 ILE A N 1
ATOM 1361 C CA . ILE A 1 183 ? -6.193 -12.729 5.540 1.00 93.69 183 ILE A CA 1
ATOM 1362 C C . ILE A 1 183 ? -6.271 -13.937 4.611 1.00 93.69 183 ILE A C 1
ATOM 1364 O O . ILE A 1 183 ? -5.318 -14.694 4.440 1.00 93.69 183 ILE A O 1
ATOM 1368 N N . SER A 1 184 ? -7.428 -14.095 3.986 1.00 92.50 184 SER A N 1
ATOM 1369 C CA . SER A 1 184 ? -7.654 -15.057 2.921 1.00 92.50 184 SER A CA 1
ATOM 1370 C C . SER A 1 184 ? -6.839 -14.638 1.694 1.00 92.50 184 SER A C 1
ATOM 1372 O O . SER A 1 184 ? -6.834 -13.449 1.359 1.00 92.50 184 SER A O 1
ATOM 1374 N N . PRO A 1 185 ? -6.157 -15.578 1.018 1.00 89.38 185 PRO A N 1
ATOM 1375 C CA . PRO A 1 185 ? -5.305 -15.256 -0.118 1.00 89.38 185 PRO A CA 1
ATOM 1376 C C . PRO A 1 185 ? -6.129 -14.692 -1.281 1.00 89.38 185 PRO A C 1
ATOM 1378 O O . PRO A 1 185 ? -7.112 -15.296 -1.712 1.00 89.38 185 PRO A O 1
ATOM 1381 N N . VAL A 1 186 ? -5.691 -13.553 -1.815 1.00 88.50 186 VAL A N 1
ATOM 1382 C CA . VAL A 1 186 ? -6.256 -12.924 -3.017 1.00 88.50 186 VAL A CA 1
ATOM 1383 C C . VAL A 1 186 ? -5.334 -13.250 -4.194 1.00 88.50 186 VAL A C 1
ATOM 1385 O O . VAL A 1 186 ? -4.133 -12.999 -4.129 1.00 88.50 186 VAL A O 1
ATOM 1388 N N . THR A 1 187 ? -5.872 -13.892 -5.235 1.00 87.38 187 THR A N 1
ATOM 1389 C CA . THR A 1 187 ? -5.086 -14.501 -6.334 1.00 87.38 187 THR A CA 1
ATOM 1390 C C . THR A 1 187 ? -5.482 -14.006 -7.723 1.00 87.38 187 THR A C 1
ATOM 1392 O O . THR A 1 187 ? -5.052 -14.564 -8.728 1.00 87.38 187 THR A O 1
ATOM 1395 N N . ASP A 1 188 ? -6.298 -12.959 -7.807 1.00 87.06 188 ASP A N 1
ATOM 1396 C CA . ASP A 1 188 ? -6.811 -12.447 -9.078 1.00 87.06 188 ASP A CA 1
ATOM 1397 C C . ASP A 1 188 ? -5.850 -11.484 -9.800 1.00 87.06 188 ASP A C 1
ATOM 1399 O O . ASP A 1 188 ? -6.115 -11.110 -10.945 1.00 87.06 188 ASP A O 1
ATOM 1403 N N . GLY A 1 189 ? -4.739 -11.104 -9.158 1.00 85.19 189 GLY A N 1
ATOM 1404 C CA . GLY A 1 189 ? -3.723 -10.208 -9.711 1.00 85.19 189 GLY A CA 1
ATOM 1405 C C . GLY A 1 189 ? -4.225 -8.782 -9.946 1.00 85.19 189 GLY A C 1
ATOM 1406 O O . GLY A 1 189 ? -3.652 -8.063 -10.767 1.00 85.19 189 GLY A O 1
ATOM 1407 N N . LYS A 1 190 ? -5.322 -8.380 -9.291 1.00 90.50 190 LYS A N 1
ATOM 1408 C CA . LYS A 1 190 ? -5.926 -7.056 -9.450 1.00 90.50 190 LYS A CA 1
ATOM 1409 C C . LYS A 1 190 ? -5.612 -6.153 -8.266 1.00 90.50 190 LYS A C 1
ATOM 1411 O O . LYS A 1 190 ? -5.289 -6.581 -7.162 1.00 90.50 190 LYS A O 1
ATOM 1416 N N . PHE A 1 191 ? -5.736 -4.855 -8.519 1.00 91.38 191 PHE A N 1
ATOM 1417 C CA . PHE A 1 191 ? -5.695 -3.851 -7.468 1.00 91.38 191 PHE A CA 1
ATOM 1418 C C . PHE A 1 191 ? -7.074 -3.714 -6.824 1.00 91.38 191 PHE A C 1
ATOM 1420 O O . PHE A 1 191 ? -8.062 -3.495 -7.526 1.00 91.38 191 PHE A O 1
ATOM 1427 N N . HIS A 1 192 ? -7.113 -3.758 -5.495 1.00 94.19 192 HIS A N 1
ATOM 1428 C CA . HIS A 1 192 ? -8.326 -3.623 -4.694 1.00 94.19 192 HIS A CA 1
ATOM 1429 C C . HIS A 1 192 ? -8.273 -2.404 -3.783 1.00 94.19 192 HIS A C 1
ATOM 1431 O O . HIS A 1 192 ? -7.214 -2.004 -3.296 1.00 94.19 192 HIS A O 1
ATOM 1437 N N . ASP A 1 193 ? -9.438 -1.847 -3.480 1.00 95.44 193 ASP A N 1
ATOM 1438 C CA . ASP A 1 193 ? -9.567 -0.924 -2.359 1.00 95.44 193 ASP A CA 1
ATOM 1439 C C . ASP A 1 193 ? -9.714 -1.734 -1.064 1.00 95.44 193 ASP A C 1
ATOM 1441 O O . ASP A 1 193 ? -10.669 -2.490 -0.908 1.00 95.44 193 ASP A O 1
ATOM 1445 N N . VAL A 1 194 ? -8.777 -1.593 -0.128 1.00 95.25 194 VAL A N 1
ATOM 1446 C CA . VAL A 1 194 ? -8.782 -2.346 1.135 1.00 95.25 194 VAL A CA 1
ATOM 1447 C C . VAL A 1 194 ? -9.399 -1.497 2.236 1.00 95.25 194 VAL A C 1
ATOM 1449 O O . VAL A 1 194 ? -8.942 -0.389 2.511 1.00 95.25 194 VAL A O 1
ATOM 1452 N N . PHE A 1 195 ? -10.421 -2.035 2.891 1.00 96.56 195 PHE A N 1
ATOM 1453 C CA . PHE A 1 195 ? -11.096 -1.438 4.034 1.00 96.56 195 PHE A CA 1
ATOM 1454 C C . PHE A 1 195 ? -10.724 -2.195 5.304 1.00 96.56 195 PHE A C 1
ATOM 1456 O O . PHE A 1 195 ? -11.010 -3.382 5.443 1.00 96.56 195 PHE A O 1
ATOM 1463 N N . ILE A 1 196 ? -10.107 -1.494 6.248 1.00 95.38 196 ILE A N 1
ATOM 1464 C CA . ILE A 1 196 ? -9.782 -2.013 7.575 1.00 95.38 196 ILE A CA 1
ATOM 1465 C C . ILE A 1 196 ? -10.778 -1.393 8.546 1.00 95.38 196 ILE A C 1
ATOM 1467 O O . ILE A 1 196 ? -10.674 -0.207 8.861 1.00 95.38 196 ILE A O 1
ATOM 1471 N N . LYS A 1 197 ? -11.764 -2.172 8.986 1.00 95.06 197 LYS A N 1
ATOM 1472 C CA . LYS A 1 197 ? -12.774 -1.747 9.958 1.00 95.06 197 LYS A CA 1
ATOM 1473 C C . LYS A 1 197 ? -12.331 -2.129 11.359 1.00 95.06 197 LYS A C 1
ATOM 1475 O O . LYS A 1 197 ? -11.805 -3.216 11.583 1.00 95.06 197 LYS A O 1
ATOM 1480 N N . VAL A 1 198 ? -12.574 -1.226 12.295 1.00 94.69 198 VAL A N 1
ATOM 1481 C CA . VAL A 1 198 ? -12.227 -1.375 13.702 1.00 94.69 198 VAL A CA 1
ATOM 1482 C C . VAL A 1 198 ? -13.467 -1.076 14.515 1.00 94.69 198 VAL A C 1
ATOM 1484 O O . VAL A 1 198 ? -14.017 0.021 14.425 1.00 94.69 198 VAL A O 1
ATOM 1487 N N . LYS A 1 199 ? -13.913 -2.054 15.297 1.00 93.38 199 LYS A N 1
ATOM 1488 C CA . LYS A 1 199 ? -15.113 -1.960 16.125 1.00 93.38 199 LYS A CA 1
ATOM 1489 C C . LYS A 1 199 ? -14.754 -2.200 17.581 1.00 93.38 199 LYS A C 1
ATOM 1491 O O . LYS A 1 199 ? -14.052 -3.158 17.869 1.00 93.38 199 LYS A O 1
ATOM 1496 N N . ALA A 1 200 ? -15.207 -1.332 18.475 1.00 91.62 200 ALA A N 1
ATOM 1497 C CA . ALA A 1 200 ? -15.049 -1.513 19.910 1.00 91.62 200 ALA A CA 1
ATOM 1498 C C . ALA A 1 200 ? -16.102 -2.506 20.424 1.00 91.62 200 ALA A C 1
ATOM 1500 O O . ALA A 1 200 ? -17.282 -2.397 20.075 1.00 91.62 200 ALA A O 1
ATOM 1501 N N . ASP A 1 201 ? -15.691 -3.452 21.266 1.00 86.69 201 ASP A N 1
ATOM 1502 C CA . ASP A 1 201 ? -16.606 -4.451 21.840 1.00 86.69 201 ASP A CA 1
ATOM 1503 C C . ASP A 1 201 ? -17.504 -3.844 22.931 1.00 86.69 201 ASP A C 1
ATOM 1505 O O . ASP A 1 201 ? -18.594 -4.340 23.216 1.00 86.69 201 ASP A O 1
ATOM 1509 N N . GLN A 1 202 ? -17.056 -2.738 23.529 1.00 81.69 202 GLN A N 1
ATOM 1510 C CA . GLN A 1 202 ? -17.788 -1.936 24.504 1.00 81.69 202 GLN A CA 1
ATOM 1511 C C . GLN A 1 202 ? -17.617 -0.444 24.185 1.00 81.69 202 GLN A C 1
ATOM 1513 O O . GLN A 1 202 ? -16.633 -0.079 23.536 1.00 81.69 202 GLN A O 1
ATOM 1518 N N . PRO A 1 203 ? -18.538 0.438 24.626 1.00 73.69 203 PRO A N 1
ATOM 1519 C CA . PRO A 1 203 ? -18.394 1.877 24.430 1.00 73.69 203 PRO A CA 1
ATOM 1520 C C . PRO A 1 203 ? -17.068 2.345 25.032 1.00 73.69 203 PRO A C 1
ATOM 1522 O O . PRO A 1 203 ? -16.840 2.196 26.234 1.00 73.69 203 PRO A O 1
ATOM 1525 N N . ALA A 1 204 ? -16.182 2.873 24.191 1.00 67.06 204 ALA A N 1
ATOM 1526 C CA . ALA A 1 204 ? -14.839 3.222 24.621 1.00 67.06 204 ALA A CA 1
ATOM 1527 C C . ALA A 1 204 ? -14.838 4.346 25.672 1.00 67.06 204 ALA A C 1
ATOM 1529 O O . ALA A 1 204 ? -15.562 5.335 25.545 1.00 67.06 204 ALA A O 1
ATOM 1530 N N . SER A 1 205 ? -13.973 4.223 26.683 1.00 67.62 205 SER A N 1
ATOM 1531 C CA . SER A 1 205 ? -13.656 5.320 27.605 1.00 67.62 205 SER A CA 1
ATOM 1532 C C . SER A 1 205 ? -12.789 6.391 26.911 1.00 67.62 205 SER A C 1
ATOM 1534 O O . SER A 1 205 ? -12.438 6.275 25.735 1.00 67.62 205 SER A O 1
ATOM 1536 N N . LYS A 1 206 ? -12.402 7.452 27.638 1.00 73.81 206 LYS A N 1
ATOM 1537 C CA . LYS A 1 206 ? -11.454 8.464 27.126 1.00 73.81 206 LYS A CA 1
ATOM 1538 C C . LYS A 1 206 ? -10.107 7.861 26.703 1.00 73.81 206 LYS A C 1
ATOM 1540 O O . LYS A 1 206 ? -9.450 8.423 25.827 1.00 73.81 206 LYS A O 1
ATOM 1545 N N . GLU A 1 207 ? -9.699 6.750 27.311 1.00 84.12 207 GLU A N 1
ATOM 1546 C CA . GLU A 1 207 ? -8.443 6.066 27.010 1.00 84.12 207 GLU A CA 1
ATOM 1547 C C . GLU A 1 207 ? -8.653 5.022 25.918 1.00 84.12 207 GLU A C 1
ATOM 1549 O O . GLU A 1 207 ? -9.380 4.051 26.105 1.00 84.12 207 GLU A O 1
ATOM 1554 N N . ARG A 1 208 ? -8.026 5.238 24.760 1.00 90.50 208 ARG A N 1
ATOM 1555 C CA . ARG A 1 208 ? -8.172 4.397 23.571 1.00 90.50 208 ARG A CA 1
ATOM 1556 C C . ARG A 1 208 ? -6.816 4.111 22.961 1.00 90.50 208 ARG A C 1
ATOM 1558 O O . ARG A 1 208 ? -5.927 4.963 22.964 1.00 90.50 208 ARG A O 1
ATOM 1565 N N . HIS A 1 209 ? -6.691 2.922 22.385 1.00 92.12 209 HIS A N 1
ATOM 1566 C CA . HIS A 1 209 ? -5.512 2.536 21.625 1.00 92.12 209 HIS A CA 1
ATOM 1567 C C . HIS A 1 209 ? -5.270 3.501 20.457 1.00 92.12 209 HIS A C 1
ATOM 1569 O O . HIS A 1 209 ? -6.209 4.091 19.920 1.00 92.12 209 HIS A O 1
ATOM 1575 N N . ALA A 1 210 ? -4.013 3.645 20.046 1.00 93.62 210 ALA A N 1
ATOM 1576 C CA . ALA A 1 210 ? -3.650 4.454 18.889 1.00 93.62 210 ALA A CA 1
ATOM 1577 C C . ALA A 1 210 ? -2.834 3.641 17.878 1.00 93.62 210 ALA A C 1
ATOM 1579 O O . ALA A 1 210 ? -1.848 3.006 18.244 1.00 93.62 210 ALA A O 1
ATOM 1580 N N . LEU A 1 211 ? -3.230 3.663 16.605 1.00 94.38 211 LEU A N 1
ATOM 1581 C CA . LEU A 1 211 ? -2.502 3.042 15.500 1.00 94.38 211 LEU A CA 1
ATOM 1582 C C . LEU A 1 211 ? -1.271 3.884 15.167 1.00 94.38 211 LEU A C 1
ATOM 1584 O O . LEU A 1 211 ? -1.392 5.097 14.983 1.00 94.38 211 LEU A O 1
ATOM 1588 N N . LYS A 1 212 ? -0.114 3.230 15.044 1.00 92.56 212 LYS A N 1
ATOM 1589 C CA . LYS A 1 212 ? 1.119 3.836 14.533 1.00 92.56 212 LYS A CA 1
ATOM 1590 C C . LYS A 1 212 ? 1.413 3.407 13.106 1.00 92.56 212 LYS A C 1
ATOM 1592 O O . LYS A 1 212 ? 1.625 4.256 12.254 1.00 92.56 212 LYS A O 1
ATOM 1597 N N . THR A 1 213 ? 1.406 2.104 12.832 1.00 91.75 213 THR A N 1
ATOM 1598 C CA . THR A 1 213 ? 1.732 1.587 11.496 1.00 91.75 213 THR A CA 1
ATOM 1599 C C . THR A 1 213 ? 0.888 0.375 11.125 1.00 91.75 213 THR A C 1
ATOM 1601 O O . THR A 1 213 ? 0.469 -0.407 11.985 1.00 91.75 213 THR A O 1
ATOM 1604 N N . LEU A 1 214 ? 0.667 0.224 9.821 1.00 92.44 214 LEU A N 1
ATOM 1605 C CA . LEU A 1 214 ? 0.153 -0.978 9.176 1.00 92.44 214 LEU A CA 1
ATOM 1606 C C . LEU A 1 214 ? 1.281 -1.631 8.383 1.00 92.44 214 LEU A C 1
ATOM 1608 O O . LEU A 1 214 ? 2.067 -0.940 7.739 1.00 92.44 214 LEU A O 1
ATOM 1612 N N . ILE A 1 215 ? 1.365 -2.955 8.433 1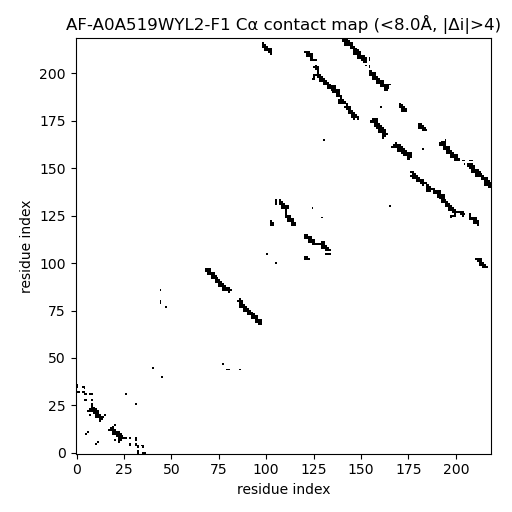.00 92.00 215 ILE A N 1
ATOM 1613 C CA . ILE A 1 215 ? 2.429 -3.734 7.800 1.00 92.00 215 ILE A CA 1
ATOM 1614 C C . ILE A 1 215 ? 1.789 -4.852 6.983 1.00 92.00 215 ILE A C 1
ATOM 1616 O O . ILE A 1 215 ? 1.131 -5.722 7.539 1.00 92.00 215 ILE A O 1
ATOM 1620 N N . PHE A 1 216 ? 1.990 -4.868 5.675 1.00 91.25 216 PHE A N 1
ATOM 1621 C CA . PHE A 1 216 ? 1.579 -5.971 4.811 1.00 91.25 216 PHE A CA 1
ATOM 1622 C C . PHE A 1 216 ? 2.632 -7.078 4.883 1.00 91.25 216 PHE A C 1
ATOM 1624 O O . PHE A 1 216 ? 3.799 -6.862 4.561 1.00 91.25 216 PHE A O 1
ATOM 1631 N N . LEU A 1 217 ? 2.228 -8.255 5.354 1.00 89.12 217 LEU A N 1
ATOM 1632 C CA . LEU A 1 217 ? 3.110 -9.395 5.574 1.00 89.12 217 LEU A CA 1
ATOM 1633 C C . LEU A 1 217 ? 2.903 -10.405 4.447 1.00 89.12 217 LEU A C 1
ATOM 1635 O O . LEU A 1 217 ? 1.807 -10.956 4.300 1.00 89.12 217 LEU A O 1
ATOM 1639 N N . SER A 1 218 ? 3.953 -10.648 3.665 1.00 86.50 218 SER A N 1
ATOM 1640 C CA . SER A 1 218 ? 3.959 -11.726 2.678 1.00 86.50 218 SER A CA 1
ATOM 1641 C C . SER A 1 218 ? 4.027 -13.096 3.358 1.00 86.50 218 SER A C 1
ATOM 1643 O O . SER A 1 218 ? 4.355 -13.197 4.547 1.00 86.50 218 SER A O 1
ATOM 1645 N N . ASN A 1 219 ? 3.701 -14.140 2.595 1.00 68.25 219 ASN A N 1
ATOM 1646 C CA . ASN A 1 219 ? 4.137 -15.503 2.917 1.00 68.25 219 ASN A CA 1
ATOM 1647 C C . ASN A 1 219 ? 5.667 -15.628 2.911 1.00 68.25 219 ASN A C 1
ATOM 1649 O O . ASN A 1 219 ? 6.334 -14.765 2.284 1.00 68.25 219 ASN A O 1
#

pLDDT: mean 84.04, std 10.86, range [52.66, 96.56]

Mean predicted aligned error: 13.18 Å

Secondary structure (DSSP, 8-state):
-HHHHHHHHH-BSSSSSSSPBPP-TTS-HHHHHHHHHHHHHHHS-TT---SS-SS--PPPPS---TT--EEEEEEEEE----TT----EEEEEEEEE-SEEETTT--EEES-EEEEETTEEEEEPPSSEEEEEEEEEE-BTEEEEEEEEE--SS--EEEEEEESSTTS-EEEEES--SEEEE-PPB-S--EEEEEEEEEESS---S---EEEEEEEEE-

Solvent-accessible surface area (backbone atoms only — not comparable to full-atom values): 12610 Å² total; per-residue (Å²): 104,68,68,58,19,48,36,51,34,66,21,43,69,66,81,84,40,89,66,61,48,72,56,37,79,88,59,53,69,70,56,34,36,53,52,42,50,52,56,45,56,72,66,43,65,65,81,78,67,72,92,63,70,99,73,81,84,85,78,78,71,92,80,66,53,93,86,56,57,60,53,75,48,75,49,76,50,66,52,80,46,53,96,96,44,77,59,53,71,53,75,50,73,50,77,44,68,52,54,62,44,48,39,75,74,65,75,50,65,41,53,58,46,84,45,76,57,97,79,54,42,26,32,30,54,31,51,50,51,26,37,38,53,44,76,68,41,72,44,63,64,36,38,26,46,30,32,42,58,49,85,35,65,95,73,58,35,35,33,38,32,21,36,72,35,94,85,37,61,73,41,26,70,33,85,50,72,62,44,81,36,57,37,58,79,46,81,83,81,55,67,32,33,40,25,42,34,42,32,37,78,52,82,51,64,97,50,49,35,23,40,38,35,41,33,60,35,61,114